Protein AF-A0A3N4IB45-F1 (afdb_monomer)

Nearest PDB structures (foldseek):
  6xr1-assembly1_A  TM=3.704E-01  e=9.528E-02  synthetic construct
  6e9t-assembly1_B  TM=4.178E-01  e=1.273E+00  synthetic construct
  6xns-assembly2_E  TM=3.361E-01  e=1.161E+00  synthetic construct
  6xns-assembly1_B  TM=3.058E-01  e=1.273E+00  synthetic construct
  6xns-assembly2_F  TM=1.686E-01  e=6.071E-01  synthetic construct

Structure (mmCIF, N/CA/C/O backbone):
data_AF-A0A3N4IB45-F1
#
_entry.id   AF-A0A3N4IB45-F1
#
loop_
_atom_site.group_PDB
_atom_site.id
_atom_site.type_symbol
_atom_site.label_atom_id
_atom_site.label_alt_id
_atom_site.label_comp_id
_atom_site.label_asym_id
_atom_site.label_entity_id
_atom_site.label_seq_id
_atom_site.pdbx_PDB_ins_code
_atom_site.Cartn_x
_atom_site.Cartn_y
_atom_site.Cartn_z
_atom_site.occupancy
_atom_site.B_iso_or_equiv
_atom_site.auth_seq_id
_atom_site.auth_comp_id
_atom_site.auth_asym_id
_atom_site.auth_atom_id
_atom_site.pdbx_PDB_model_num
ATOM 1 N N . MET A 1 1 ? -9.502 11.422 -76.805 1.00 59.28 1 MET A N 1
ATOM 2 C CA . MET A 1 1 ? -8.493 12.188 -76.042 1.00 59.28 1 MET A CA 1
ATOM 3 C C . MET A 1 1 ? -7.132 11.557 -76.279 1.00 59.28 1 MET A C 1
ATOM 5 O O . MET A 1 1 ? -6.890 10.458 -75.803 1.00 59.28 1 MET A O 1
ATOM 9 N N . THR A 1 2 ? -6.278 12.192 -77.077 1.00 71.69 2 THR A N 1
ATOM 10 C CA . THR A 1 2 ? -4.895 11.753 -77.304 1.00 71.69 2 THR A CA 1
ATOM 11 C C . THR A 1 2 ? -3.999 12.410 -76.262 1.00 71.69 2 THR A C 1
ATOM 13 O O . THR A 1 2 ? -3.847 13.627 -76.271 1.00 71.69 2 THR A O 1
ATOM 16 N N . ILE A 1 3 ? -3.450 11.609 -75.349 1.00 65.88 3 ILE A N 1
ATOM 17 C CA . ILE A 1 3 ? -2.508 12.061 -74.317 1.00 65.88 3 ILE A CA 1
ATOM 18 C C . ILE A 1 3 ? -1.253 12.604 -75.014 1.00 65.88 3 ILE A C 1
ATOM 20 O O . ILE A 1 3 ? -0.651 11.892 -75.828 1.00 65.88 3 ILE A O 1
ATOM 24 N N . SER A 1 4 ? -0.888 13.856 -74.720 1.00 77.81 4 SER A N 1
ATOM 25 C CA . SER A 1 4 ? 0.258 14.530 -75.333 1.00 77.81 4 SER A CA 1
ATOM 26 C C . SER A 1 4 ? 1.559 13.826 -74.939 1.00 77.81 4 SER A C 1
ATOM 28 O O . SER A 1 4 ? 1.670 13.250 -73.856 1.00 77.81 4 SER A O 1
ATOM 30 N N . ASN A 1 5 ? 2.577 13.862 -75.801 1.00 80.06 5 ASN A N 1
ATOM 31 C CA . ASN A 1 5 ? 3.875 13.247 -75.495 1.00 80.06 5 ASN A CA 1
ATOM 32 C C . ASN A 1 5 ? 4.517 13.836 -74.222 1.00 80.06 5 ASN A C 1
ATOM 34 O O . ASN A 1 5 ? 5.222 13.117 -73.514 1.00 80.06 5 ASN A O 1
ATOM 38 N N . ASN A 1 6 ? 4.205 15.090 -73.880 1.00 78.56 6 ASN A N 1
ATOM 39 C CA . ASN A 1 6 ? 4.652 15.720 -72.635 1.00 78.56 6 ASN A CA 1
ATOM 40 C C . ASN A 1 6 ? 3.985 15.104 -71.393 1.00 78.56 6 ASN A C 1
ATOM 42 O O . ASN A 1 6 ? 4.637 14.922 -70.365 1.00 78.56 6 ASN A O 1
ATOM 46 N N . ASP A 1 7 ? 2.720 14.697 -71.493 1.00 76.25 7 ASP A N 1
ATOM 47 C CA . ASP A 1 7 ? 1.999 14.065 -70.384 1.00 76.25 7 ASP A CA 1
ATOM 48 C C . ASP A 1 7 ? 2.557 12.663 -70.112 1.00 76.25 7 ASP A C 1
ATOM 50 O O . ASP A 1 7 ? 2.761 12.277 -68.962 1.00 76.25 7 ASP A O 1
ATOM 54 N N . LYS A 1 8 ? 2.907 11.919 -71.173 1.00 78.38 8 LYS A N 1
ATOM 55 C CA . LYS A 1 8 ? 3.560 10.604 -71.052 1.00 78.38 8 LYS A CA 1
ATOM 56 C C . LYS A 1 8 ? 4.921 10.702 -70.363 1.00 78.38 8 LYS A C 1
ATOM 58 O O . LYS A 1 8 ? 5.240 9.855 -69.532 1.00 78.38 8 LYS A O 1
ATOM 63 N N . LEU A 1 9 ? 5.701 11.737 -70.681 1.00 82.81 9 LEU A N 1
ATOM 64 C CA . LEU A 1 9 ? 7.005 11.976 -70.060 1.00 82.81 9 LEU A CA 1
ATOM 65 C C . LEU A 1 9 ? 6.867 12.327 -68.572 1.00 82.81 9 LEU A C 1
ATOM 67 O O . LEU A 1 9 ? 7.620 11.819 -67.744 1.00 82.81 9 LEU A O 1
ATOM 71 N N . THR A 1 10 ? 5.868 13.139 -68.226 1.00 81.69 10 THR A N 1
ATOM 72 C CA . THR A 1 10 ? 5.604 13.550 -66.839 1.00 81.69 10 THR A CA 1
ATOM 73 C C . THR A 1 10 ? 5.141 12.368 -65.985 1.00 81.69 10 THR A C 1
ATOM 75 O O . THR A 1 10 ? 5.625 12.173 -64.871 1.00 81.69 10 THR A O 1
ATOM 78 N N . ILE A 1 11 ? 4.268 11.517 -66.533 1.00 81.94 11 ILE A N 1
ATOM 79 C CA . ILE A 1 11 ? 3.813 10.288 -65.872 1.00 81.94 11 ILE A CA 1
ATOM 80 C C . ILE A 1 11 ? 4.988 9.320 -65.667 1.00 81.94 11 ILE A C 1
ATOM 82 O O . ILE A 1 11 ? 5.167 8.795 -64.568 1.00 81.94 11 ILE A O 1
ATOM 86 N N . ALA A 1 12 ? 5.830 9.122 -66.687 1.00 85.19 12 ALA A N 1
ATOM 87 C CA . ALA A 1 12 ? 7.005 8.258 -66.582 1.00 85.19 12 ALA A CA 1
ATOM 88 C C . ALA A 1 12 ? 8.008 8.758 -65.525 1.00 85.19 12 ALA A C 1
ATOM 90 O O . ALA A 1 12 ? 8.516 7.963 -64.732 1.00 85.19 12 ALA A O 1
ATOM 91 N N . ALA A 1 13 ? 8.247 10.072 -65.459 1.00 84.81 13 ALA A N 1
ATOM 92 C CA . ALA A 1 13 ? 9.094 10.679 -64.434 1.00 84.81 13 ALA A CA 1
ATOM 93 C C . ALA A 1 13 ? 8.515 10.496 -63.018 1.00 84.81 13 ALA A C 1
ATOM 95 O O . ALA A 1 13 ? 9.258 10.191 -62.084 1.00 84.81 13 ALA A O 1
ATOM 96 N N . GLY A 1 14 ? 7.191 10.606 -62.861 1.00 84.25 14 GLY A N 1
ATOM 97 C CA . GLY A 1 14 ? 6.504 10.354 -61.592 1.00 84.25 14 GLY A CA 1
ATOM 98 C C . GLY A 1 14 ? 6.693 8.921 -61.085 1.00 84.25 14 GLY A C 1
ATOM 99 O O . GLY A 1 14 ? 7.051 8.718 -59.924 1.00 84.25 14 GLY A O 1
ATOM 100 N N . PHE A 1 15 ? 6.541 7.921 -61.961 1.00 87.56 15 PHE A N 1
ATOM 101 C CA . PHE A 1 15 ? 6.787 6.519 -61.601 1.00 87.56 15 PHE A CA 1
ATOM 102 C C . PHE A 1 15 ? 8.254 6.243 -61.260 1.00 87.56 15 PHE A C 1
ATOM 104 O O . PHE A 1 15 ? 8.528 5.499 -60.318 1.00 87.56 15 PHE A O 1
ATOM 111 N N . ALA A 1 16 ? 9.196 6.864 -61.974 1.00 84.69 16 ALA A N 1
ATOM 112 C CA . ALA A 1 16 ? 10.619 6.724 -61.677 1.00 84.69 16 ALA A CA 1
ATOM 113 C C . ALA A 1 16 ? 10.966 7.272 -60.281 1.00 84.69 16 ALA A C 1
ATOM 115 O O . ALA A 1 16 ? 11.666 6.610 -59.517 1.00 84.69 16 ALA A O 1
ATOM 116 N N . LEU A 1 17 ? 10.428 8.438 -59.909 1.00 83.62 17 LEU A N 1
ATOM 117 C CA . LEU A 1 17 ? 10.630 9.016 -58.577 1.00 83.62 17 LEU A CA 1
ATOM 118 C C . LEU A 1 17 ? 9.997 8.165 -57.471 1.00 83.62 17 LEU A C 1
ATOM 120 O O . LEU A 1 17 ? 10.629 7.946 -56.437 1.00 83.62 17 LEU A O 1
ATOM 124 N N . LEU A 1 18 ? 8.791 7.636 -57.701 1.00 83.56 18 LEU A N 1
ATOM 125 C CA . LEU A 1 18 ? 8.123 6.738 -56.757 1.00 83.56 18 LEU A CA 1
ATOM 126 C C . LEU A 1 18 ? 8.943 5.459 -56.526 1.00 83.56 18 LEU A C 1
ATOM 128 O O . LEU A 1 18 ? 9.135 5.045 -55.385 1.00 83.56 18 LEU A O 1
ATOM 132 N N . ALA A 1 19 ? 9.473 4.861 -57.597 1.00 83.69 19 ALA A N 1
ATOM 133 C CA . ALA A 1 19 ? 10.310 3.668 -57.511 1.00 83.69 19 ALA A CA 1
ATOM 134 C C . ALA A 1 19 ? 11.618 3.937 -56.749 1.00 83.69 19 ALA A C 1
ATOM 136 O O . ALA A 1 19 ? 12.028 3.120 -55.924 1.00 83.69 19 ALA A O 1
ATOM 137 N N . VAL A 1 20 ? 12.249 5.098 -56.966 1.00 88.19 20 VAL A N 1
ATOM 138 C CA . VAL A 1 20 ? 13.448 5.507 -56.218 1.00 88.19 20 VAL A CA 1
ATOM 139 C C . VAL A 1 20 ? 13.129 5.707 -54.737 1.00 88.19 20 VAL A C 1
ATOM 141 O O . VAL A 1 20 ? 13.873 5.211 -53.895 1.00 88.19 20 VAL A O 1
ATOM 144 N N . ALA A 1 21 ? 12.018 6.368 -54.403 1.00 84.50 21 ALA A N 1
ATOM 145 C CA . ALA A 1 21 ? 11.598 6.574 -53.016 1.00 84.50 21 ALA A CA 1
ATOM 146 C C . ALA A 1 21 ? 11.263 5.253 -52.298 1.00 84.50 21 ALA A C 1
ATOM 148 O O . ALA A 1 21 ? 11.661 5.050 -51.150 1.00 84.50 21 ALA A O 1
ATOM 149 N N . ALA A 1 22 ? 10.582 4.326 -52.978 1.00 84.06 22 ALA A N 1
ATOM 150 C CA . ALA A 1 22 ? 10.297 2.989 -52.457 1.00 84.06 22 ALA A CA 1
ATOM 151 C C . ALA A 1 22 ? 11.586 2.171 -52.252 1.00 84.06 22 ALA A C 1
ATOM 153 O O . ALA A 1 22 ? 11.752 1.481 -51.247 1.00 84.06 22 ALA A O 1
ATOM 154 N N . TYR A 1 23 ? 12.540 2.284 -53.177 1.00 89.88 23 TYR A N 1
ATOM 155 C CA . TYR A 1 23 ? 13.825 1.604 -53.064 1.00 89.88 23 TYR A CA 1
ATOM 156 C C . TYR A 1 23 ? 14.672 2.150 -51.908 1.00 89.88 23 TYR A C 1
ATOM 158 O O . TYR A 1 23 ? 15.245 1.371 -51.146 1.00 89.88 23 TYR A O 1
ATOM 166 N N . THR A 1 24 ? 14.749 3.473 -51.733 1.00 84.94 24 THR A N 1
ATOM 167 C CA . THR A 1 24 ? 15.530 4.079 -50.643 1.00 84.94 24 THR A CA 1
ATOM 168 C C . THR A 1 24 ? 14.927 3.780 -49.276 1.00 84.94 24 THR A C 1
ATOM 170 O O . THR A 1 24 ? 15.676 3.431 -48.363 1.00 84.94 24 THR A O 1
ATOM 173 N N . THR A 1 25 ? 13.598 3.824 -49.143 1.00 81.31 25 THR A N 1
ATOM 174 C CA . THR A 1 25 ? 12.903 3.425 -47.907 1.00 81.31 25 THR A CA 1
ATOM 175 C C . THR A 1 25 ? 13.120 1.949 -47.591 1.00 81.31 25 THR A C 1
ATOM 177 O O . THR A 1 25 ? 13.486 1.628 -46.463 1.00 81.31 25 THR A O 1
ATOM 180 N N . HIS A 1 26 ? 13.027 1.051 -48.578 1.00 89.00 26 HIS A N 1
ATOM 181 C CA . HIS A 1 26 ? 13.345 -0.365 -48.374 1.00 89.00 26 HIS A CA 1
ATOM 182 C C . HIS A 1 26 ? 14.803 -0.571 -47.929 1.00 89.00 26 HIS A C 1
ATOM 184 O O . HIS A 1 26 ? 15.078 -1.360 -47.026 1.00 89.00 26 HIS A O 1
ATOM 190 N N . LYS A 1 27 ? 15.757 0.162 -48.519 1.00 86.06 27 LYS A N 1
ATOM 191 C CA . LYS A 1 27 ? 17.181 0.075 -48.152 1.00 86.06 27 LYS A CA 1
ATOM 192 C C . LYS A 1 27 ? 17.451 0.591 -46.735 1.00 86.06 27 LYS A C 1
ATOM 194 O O . LYS A 1 27 ? 18.252 0.000 -46.017 1.00 86.06 27 LYS A O 1
ATOM 199 N N . GLN A 1 28 ? 16.776 1.666 -46.328 1.00 81.25 28 GLN A N 1
ATOM 200 C CA . GLN A 1 28 ? 16.845 2.191 -44.962 1.00 81.25 28 GLN A CA 1
ATOM 201 C C . GLN A 1 28 ? 16.228 1.215 -43.957 1.00 81.25 28 GLN A C 1
ATOM 203 O O . GLN A 1 28 ? 16.810 0.998 -42.897 1.00 81.25 28 GLN A O 1
ATOM 208 N N . LEU A 1 29 ? 15.108 0.576 -44.308 1.00 77.56 29 LEU A N 1
ATOM 209 C CA . LEU A 1 29 ? 14.448 -0.417 -43.462 1.00 77.56 29 LEU A CA 1
ATOM 210 C C . LEU A 1 29 ? 15.294 -1.689 -43.307 1.00 77.56 29 LEU A C 1
ATOM 212 O O . LEU A 1 29 ? 15.402 -2.219 -42.207 1.00 77.56 29 LEU A O 1
ATOM 216 N N . ALA A 1 30 ? 15.944 -2.146 -44.382 1.00 79.44 30 ALA A N 1
ATOM 217 C CA . ALA A 1 30 ? 16.880 -3.269 -44.338 1.00 79.44 30 ALA A CA 1
ATOM 218 C C . ALA A 1 30 ? 18.108 -2.946 -43.471 1.00 79.44 30 ALA A C 1
ATOM 220 O O . ALA A 1 30 ? 18.438 -3.707 -42.569 1.00 79.44 30 ALA A O 1
ATOM 221 N N . ALA A 1 31 ? 18.718 -1.770 -43.657 1.00 77.00 31 ALA A N 1
ATOM 222 C CA . ALA A 1 31 ? 19.841 -1.333 -42.828 1.00 77.00 31 ALA A CA 1
ATOM 223 C C . ALA A 1 31 ? 19.450 -1.136 -41.351 1.00 77.00 31 ALA A C 1
ATOM 225 O O . ALA A 1 31 ? 20.279 -1.327 -40.466 1.00 77.00 31 ALA A O 1
ATOM 226 N N . PHE A 1 32 ? 18.205 -0.743 -41.072 1.00 71.25 32 PHE A N 1
ATOM 227 C CA . PHE A 1 32 ? 17.674 -0.660 -39.713 1.00 71.25 32 PHE A CA 1
ATOM 228 C C . PHE A 1 32 ? 17.449 -2.053 -39.113 1.00 71.25 32 PHE A C 1
ATOM 230 O O . PHE A 1 32 ? 17.891 -2.306 -37.997 1.00 71.25 32 PHE A O 1
ATOM 237 N N . ARG A 1 33 ? 16.853 -2.980 -39.874 1.00 76.19 33 ARG A N 1
ATOM 238 C CA . ARG A 1 33 ? 16.696 -4.387 -39.481 1.00 76.19 33 ARG A CA 1
ATOM 239 C C . ARG A 1 33 ? 18.040 -5.012 -39.114 1.00 76.19 33 ARG A C 1
ATOM 241 O O . ARG A 1 33 ? 18.133 -5.617 -38.054 1.00 76.19 33 ARG A O 1
ATOM 248 N N . ASP A 1 34 ? 19.071 -4.809 -39.929 1.00 71.31 34 ASP A N 1
ATOM 249 C CA . ASP A 1 34 ? 20.410 -5.358 -39.680 1.00 71.31 34 ASP A CA 1
ATOM 250 C C . ASP A 1 34 ? 21.068 -4.762 -38.423 1.00 71.31 34 ASP A C 1
ATOM 252 O O . ASP A 1 34 ? 21.812 -5.454 -37.737 1.00 71.31 34 ASP A O 1
ATOM 256 N N . ARG A 1 35 ? 20.757 -3.508 -38.061 1.00 68.88 35 ARG A N 1
ATOM 257 C CA . ARG A 1 35 ? 21.191 -2.907 -36.781 1.00 68.88 35 ARG A CA 1
ATOM 258 C C . ARG A 1 35 ? 20.399 -3.418 -35.578 1.00 68.88 35 ARG A C 1
ATOM 260 O O . ARG A 1 35 ? 20.906 -3.369 -34.463 1.00 68.88 35 ARG A O 1
ATOM 267 N N . CYS A 1 36 ? 19.159 -3.856 -35.786 1.00 52.72 36 CYS A N 1
ATOM 268 C CA . CYS A 1 36 ? 18.292 -4.386 -34.734 1.00 52.72 36 CYS A CA 1
ATOM 269 C C . CYS A 1 36 ? 18.483 -5.888 -34.491 1.00 52.72 36 CYS A C 1
ATOM 271 O O . CYS A 1 36 ? 18.067 -6.382 -33.445 1.00 52.72 36 CYS A O 1
ATOM 273 N N . ILE A 1 37 ? 19.120 -6.615 -35.413 1.00 56.44 37 ILE A N 1
ATOM 274 C CA . ILE A 1 37 ? 19.580 -7.983 -35.165 1.00 56.44 37 ILE A CA 1
ATOM 275 C C . ILE A 1 37 ? 20.849 -7.883 -34.310 1.00 56.44 37 ILE A C 1
ATOM 277 O O . ILE A 1 37 ? 21.972 -7.877 -34.806 1.00 56.44 37 ILE A O 1
ATOM 281 N N . VAL A 1 38 ? 20.652 -7.757 -32.998 1.00 47.84 38 VAL A N 1
ATOM 282 C CA . VAL A 1 38 ? 21.699 -7.986 -31.998 1.00 47.84 38 VAL A CA 1
ATOM 283 C C . VAL A 1 38 ? 22.197 -9.417 -32.200 1.00 47.84 38 VAL A C 1
ATOM 285 O O . VAL A 1 38 ? 21.399 -10.355 -32.230 1.00 47.84 38 VAL A O 1
ATOM 288 N N . GLY A 1 39 ? 23.501 -9.567 -32.437 1.00 43.97 39 GLY A N 1
ATOM 289 C CA . GLY A 1 39 ? 24.119 -10.839 -32.789 1.00 43.97 39 GLY A CA 1
ATOM 290 C C . GLY A 1 39 ? 23.769 -11.936 -31.788 1.00 43.97 39 GLY A C 1
ATOM 291 O O . GLY A 1 39 ? 24.131 -11.864 -30.619 1.00 43.97 39 GLY A O 1
ATOM 292 N N . THR A 1 40 ? 23.101 -12.980 -32.268 1.00 45.47 40 THR A N 1
ATOM 293 C CA . THR A 1 40 ? 23.059 -14.282 -31.599 1.00 45.47 40 THR A CA 1
ATOM 294 C C . THR A 1 40 ? 24.381 -14.991 -31.884 1.00 45.47 40 THR A C 1
ATOM 296 O O . THR A 1 40 ? 24.443 -15.957 -32.640 1.00 45.47 40 THR A O 1
ATOM 299 N N . GLU A 1 41 ? 25.478 -14.478 -31.325 1.00 42.84 41 GLU A N 1
ATOM 300 C CA . GLU A 1 41 ? 26.737 -15.214 -31.332 1.00 42.84 41 GLU A CA 1
ATOM 301 C C . GLU A 1 41 ? 26.703 -16.263 -30.222 1.00 42.84 41 GLU A C 1
ATOM 303 O O . GLU A 1 41 ? 26.780 -15.986 -29.027 1.00 42.84 41 GLU A O 1
ATOM 308 N N . THR A 1 42 ? 26.561 -17.510 -30.655 1.00 46.31 42 THR A N 1
ATOM 309 C CA . THR A 1 42 ? 26.760 -18.717 -29.863 1.00 46.31 42 THR A CA 1
ATOM 310 C C . THR A 1 42 ? 28.173 -18.747 -29.272 1.00 46.31 42 THR A C 1
ATOM 312 O O . THR A 1 42 ? 29.117 -19.191 -29.925 1.00 46.31 42 THR A O 1
ATOM 315 N N . GLY A 1 43 ? 28.303 -18.320 -28.016 1.00 38.19 43 GLY A N 1
ATOM 316 C CA . GLY A 1 43 ? 29.486 -18.480 -27.173 1.00 38.19 43 GLY A CA 1
ATOM 317 C C . GLY A 1 43 ? 29.087 -19.041 -25.806 1.00 38.19 43 GLY A C 1
ATOM 318 O O . GLY A 1 43 ? 28.266 -18.471 -25.099 1.00 38.19 43 GLY A O 1
ATOM 319 N N . LYS A 1 44 ? 29.634 -20.206 -25.452 1.00 41.31 44 LYS A N 1
ATOM 320 C CA . LYS A 1 44 ? 29.414 -20.915 -24.180 1.00 41.31 44 LYS A CA 1
ATOM 321 C C . LYS A 1 44 ? 29.768 -20.059 -22.948 1.00 41.31 44 LYS A C 1
ATOM 323 O O . LYS A 1 44 ? 30.907 -19.621 -22.837 1.00 41.31 44 LYS A O 1
ATOM 328 N N . GLY A 1 45 ? 28.842 -20.020 -21.980 1.00 35.88 45 GLY A N 1
ATOM 329 C CA . GLY A 1 45 ? 29.013 -19.549 -20.591 1.00 35.88 45 GLY A CA 1
ATOM 330 C C . GLY A 1 45 ? 28.755 -18.046 -20.461 1.00 35.88 45 GLY A C 1
ATOM 331 O O . GLY A 1 45 ? 29.522 -17.252 -20.972 1.00 35.88 45 GLY A O 1
ATOM 332 N N . THR A 1 46 ? 27.707 -17.537 -19.818 1.00 35.50 46 THR A N 1
ATOM 333 C CA . THR A 1 46 ? 27.034 -17.941 -18.575 1.00 35.50 46 THR A CA 1
ATOM 334 C C . THR A 1 46 ? 25.631 -17.320 -18.617 1.00 35.50 46 THR A C 1
ATOM 336 O O . THR A 1 46 ? 25.468 -16.228 -19.159 1.00 35.50 46 THR A O 1
ATOM 339 N N . GLU A 1 47 ? 24.619 -17.995 -18.082 1.00 44.66 47 GLU A N 1
ATOM 340 C CA . GLU A 1 47 ? 23.247 -17.480 -17.960 1.00 44.66 47 GLU A CA 1
ATOM 341 C C . GLU A 1 47 ? 23.248 -16.081 -17.304 1.00 44.66 47 GLU A C 1
ATOM 343 O O . GLU A 1 47 ? 23.631 -15.945 -16.144 1.00 44.66 47 GLU A O 1
ATOM 348 N N . GLY A 1 48 ? 22.871 -15.026 -18.043 1.00 43.25 48 GLY A N 1
ATOM 349 C CA . GLY A 1 48 ? 22.759 -13.675 -17.466 1.00 43.25 48 GLY A CA 1
ATOM 350 C C . GLY A 1 48 ? 22.800 -12.460 -18.408 1.00 43.25 48 GLY A C 1
ATOM 351 O O . GLY A 1 48 ? 22.512 -11.359 -17.947 1.00 43.25 48 GLY A O 1
ATOM 352 N N . SER A 1 49 ? 23.117 -12.604 -19.701 1.00 41.75 49 SER A N 1
ATOM 353 C CA . SER A 1 49 ? 23.494 -11.457 -20.559 1.00 41.75 49 SER A CA 1
ATOM 354 C C . SER A 1 49 ? 22.447 -10.947 -21.572 1.00 41.75 49 SER A C 1
ATOM 356 O O . SER A 1 49 ? 22.747 -9.999 -22.289 1.00 41.75 49 SER A O 1
ATOM 358 N N . ASP A 1 50 ? 21.224 -11.483 -21.629 1.00 51.41 50 ASP A N 1
ATOM 359 C CA . ASP A 1 50 ? 20.163 -10.960 -22.530 1.00 51.41 50 ASP A CA 1
ATOM 360 C C . ASP A 1 50 ? 19.250 -9.927 -21.846 1.00 51.41 50 ASP A C 1
ATOM 362 O O . ASP A 1 50 ? 18.136 -9.618 -22.276 1.00 51.41 50 ASP A O 1
ATOM 366 N N . THR A 1 51 ? 19.713 -9.376 -20.729 1.00 72.19 51 THR A N 1
ATOM 367 C CA . THR A 1 51 ? 18.914 -8.511 -19.871 1.00 72.19 51 THR A CA 1
ATOM 368 C C . THR A 1 51 ? 19.261 -7.058 -20.179 1.00 72.19 51 THR A C 1
ATOM 370 O O . THR A 1 51 ? 20.280 -6.566 -19.710 1.00 72.19 51 THR A O 1
ATOM 373 N N . ILE A 1 52 ? 18.413 -6.354 -20.947 1.00 82.94 52 ILE A N 1
ATOM 374 C CA . ILE A 1 52 ? 18.557 -4.901 -21.201 1.00 82.94 52 ILE A CA 1
ATOM 375 C C . ILE A 1 52 ? 18.847 -4.187 -19.875 1.00 82.94 52 ILE A C 1
ATOM 377 O O . ILE A 1 52 ? 18.105 -4.393 -18.911 1.00 82.94 52 ILE A O 1
ATOM 381 N N . GLU A 1 53 ? 19.897 -3.369 -19.809 1.00 90.31 53 GLU A N 1
ATOM 382 C CA . GLU A 1 53 ? 20.292 -2.672 -18.581 1.00 90.31 53 GLU A CA 1
ATOM 383 C C . GLU A 1 53 ? 19.154 -1.806 -18.018 1.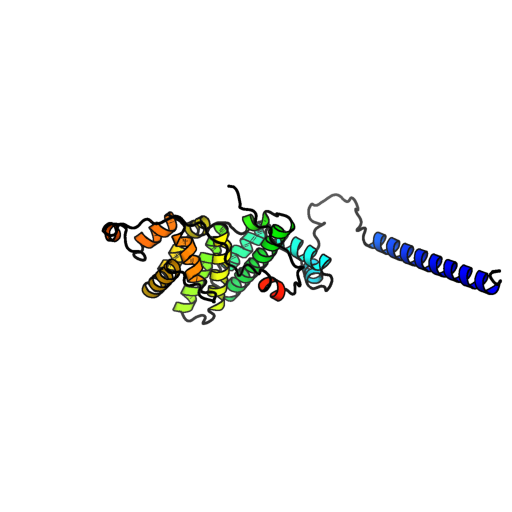00 90.31 53 GLU A C 1
ATOM 385 O O . GLU A 1 53 ? 18.371 -1.208 -18.765 1.00 90.31 53 GLU A O 1
ATOM 390 N N . LEU A 1 54 ? 19.056 -1.721 -16.686 1.00 87.06 54 LEU A N 1
ATOM 391 C CA . LEU A 1 54 ? 17.982 -0.972 -16.025 1.00 87.06 54 LEU A CA 1
ATOM 392 C C . LEU A 1 54 ? 18.020 0.523 -16.385 1.00 87.06 54 LEU A C 1
ATOM 394 O O . LEU A 1 54 ? 16.965 1.121 -16.579 1.00 87.06 54 LEU A O 1
ATOM 398 N N . ASP A 1 55 ? 19.211 1.101 -16.554 1.00 89.88 55 ASP A N 1
ATOM 399 C CA . ASP A 1 55 ? 19.387 2.507 -16.943 1.00 89.88 55 ASP A CA 1
ATOM 400 C C . ASP A 1 55 ? 18.912 2.776 -1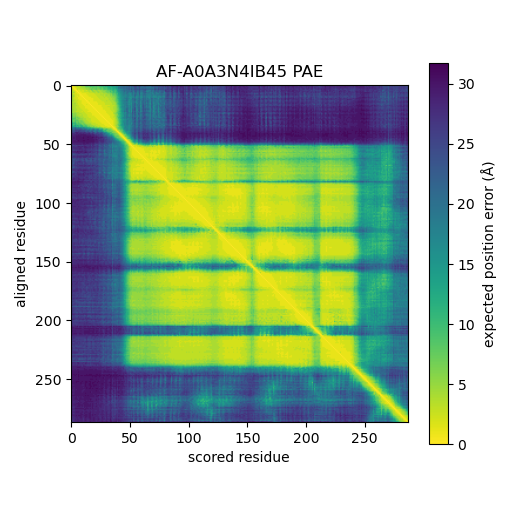8.379 1.00 89.88 55 ASP A C 1
ATOM 402 O O . ASP A 1 55 ? 18.280 3.802 -18.657 1.00 89.88 55 ASP A O 1
ATOM 406 N N . THR A 1 56 ? 19.128 1.815 -19.282 1.00 93.56 56 THR A N 1
ATOM 407 C CA . THR A 1 56 ? 18.585 1.857 -20.646 1.00 93.56 56 THR A CA 1
ATOM 408 C C . THR A 1 56 ? 17.058 1.814 -20.615 1.00 93.56 56 THR A C 1
ATOM 410 O O . THR A 1 56 ? 16.406 2.666 -21.219 1.00 93.56 56 THR A O 1
ATOM 413 N N . LEU A 1 57 ? 16.467 0.893 -19.845 1.00 90.88 57 LEU A N 1
ATOM 414 C CA . LEU A 1 57 ? 15.010 0.828 -19.681 1.00 90.88 57 LEU A CA 1
ATOM 415 C C . LEU A 1 57 ? 14.445 2.109 -19.059 1.00 90.88 57 LEU A C 1
ATOM 417 O O . LEU A 1 57 ? 13.423 2.608 -19.519 1.00 90.88 57 LEU A O 1
ATOM 421 N N . ALA A 1 58 ? 15.114 2.676 -18.054 1.00 88.75 58 ALA A N 1
ATOM 422 C CA . ALA A 1 58 ? 14.700 3.924 -17.421 1.00 88.75 58 ALA A CA 1
ATOM 423 C C . ALA A 1 58 ? 14.756 5.114 -18.392 1.00 88.75 58 ALA A C 1
ATOM 425 O O . ALA A 1 58 ? 13.927 6.021 -18.306 1.00 88.75 58 ALA A O 1
ATOM 426 N N . THR A 1 59 ? 15.712 5.111 -19.322 1.00 93.56 59 THR A N 1
ATOM 427 C CA . THR A 1 59 ? 15.809 6.117 -20.386 1.00 93.56 59 THR A CA 1
ATOM 428 C C . THR A 1 59 ? 14.674 5.955 -21.395 1.00 93.56 59 THR A C 1
ATOM 430 O O . THR A 1 59 ? 14.002 6.934 -21.717 1.00 93.56 59 THR A O 1
ATOM 433 N N . ILE A 1 60 ? 14.390 4.722 -21.828 1.00 92.81 60 ILE A N 1
ATOM 434 C CA . ILE A 1 60 ? 13.276 4.416 -22.740 1.00 92.81 60 ILE A CA 1
ATOM 435 C C . ILE A 1 60 ? 11.926 4.771 -22.096 1.00 92.81 60 ILE A C 1
ATOM 437 O O . ILE A 1 60 ? 11.083 5.389 -22.742 1.00 92.81 60 ILE A O 1
ATOM 441 N N . ALA A 1 61 ? 11.740 4.467 -20.808 1.00 90.75 61 ALA A N 1
ATOM 442 C CA . ALA A 1 61 ? 10.527 4.779 -20.050 1.00 90.75 61 ALA A CA 1
ATOM 443 C C . ALA A 1 61 ? 10.253 6.291 -19.906 1.00 90.75 61 ALA A C 1
ATOM 445 O O . ALA A 1 61 ? 9.132 6.693 -19.607 1.00 90.75 61 ALA A O 1
ATOM 446 N N . LYS A 1 62 ? 11.257 7.148 -20.122 1.00 91.06 62 LYS A N 1
ATOM 447 C CA . LYS A 1 62 ? 11.099 8.613 -20.156 1.00 91.06 62 LYS A CA 1
ATOM 448 C C . LYS A 1 62 ? 10.910 9.159 -21.574 1.00 91.06 62 LYS A C 1
ATOM 450 O O . LYS A 1 62 ? 10.710 10.360 -21.738 1.00 91.06 62 LYS A O 1
ATOM 455 N N . GLY A 1 63 ? 11.022 8.306 -22.590 1.00 91.56 63 GLY A N 1
ATOM 456 C CA . GLY A 1 63 ? 10.916 8.692 -23.989 1.00 91.56 63 GLY A CA 1
ATOM 457 C C . GLY A 1 63 ? 9.492 9.103 -24.394 1.00 91.56 63 GLY A C 1
ATOM 458 O O . GLY A 1 63 ? 8.521 8.730 -23.734 1.00 91.56 63 GLY A O 1
ATOM 459 N N . PRO A 1 64 ? 9.348 9.848 -25.505 1.00 93.31 64 PRO A N 1
ATOM 460 C CA . PRO A 1 64 ? 8.048 10.295 -26.010 1.00 93.31 64 PRO A CA 1
ATOM 461 C C . PRO A 1 64 ? 7.270 9.194 -26.751 1.00 93.31 64 PRO A C 1
ATOM 463 O O . PRO A 1 64 ? 6.082 9.355 -27.008 1.00 93.31 64 PRO A O 1
ATOM 466 N N . ASN A 1 65 ? 7.925 8.090 -27.131 1.00 93.62 65 ASN A N 1
ATOM 467 C CA . ASN A 1 65 ? 7.263 6.977 -27.805 1.00 93.62 65 ASN A CA 1
ATOM 468 C C . ASN A 1 65 ? 6.480 6.142 -26.781 1.00 93.62 65 ASN A C 1
ATOM 470 O O . ASN A 1 65 ? 7.077 5.487 -25.925 1.00 93.62 65 ASN A O 1
ATOM 474 N N . TYR A 1 66 ? 5.154 6.181 -26.895 1.00 89.06 66 TYR A N 1
ATOM 475 C CA . TYR A 1 66 ? 4.224 5.548 -25.964 1.00 89.06 66 TYR A CA 1
ATOM 476 C C . TYR A 1 66 ? 4.432 4.031 -25.840 1.00 89.06 66 TYR A C 1
ATOM 478 O O . TYR A 1 66 ? 4.567 3.522 -24.728 1.00 89.06 66 TYR A O 1
ATOM 486 N N . ASP A 1 67 ? 4.543 3.319 -26.963 1.00 89.44 67 ASP A N 1
ATOM 487 C CA . ASP A 1 67 ? 4.668 1.857 -26.975 1.00 89.44 67 ASP A CA 1
ATOM 488 C C . ASP A 1 67 ? 5.987 1.398 -26.348 1.00 89.44 67 ASP A C 1
ATOM 490 O O . ASP A 1 67 ? 6.012 0.495 -25.509 1.00 89.44 67 ASP A O 1
ATOM 494 N N . LEU A 1 68 ? 7.092 2.064 -26.702 1.00 90.62 68 LEU A N 1
ATOM 495 C CA . LEU A 1 68 ? 8.407 1.771 -26.133 1.00 90.62 68 LEU A CA 1
ATOM 496 C C . LEU A 1 68 ? 8.455 2.089 -24.638 1.00 90.62 68 LEU A C 1
ATOM 498 O O . LEU A 1 68 ? 9.008 1.310 -23.860 1.00 90.62 68 LEU A O 1
ATOM 502 N N . ARG A 1 69 ? 7.848 3.206 -24.225 1.00 90.62 69 ARG A N 1
ATOM 503 C CA . ARG A 1 69 ? 7.731 3.583 -22.816 1.00 90.62 69 ARG A CA 1
ATOM 504 C C . ARG A 1 69 ? 6.970 2.524 -22.022 1.00 90.62 69 ARG A C 1
ATOM 506 O O . ARG A 1 69 ? 7.454 2.092 -20.978 1.00 90.62 69 ARG A O 1
ATOM 513 N N . ASN A 1 70 ? 5.824 2.073 -22.525 1.00 85.62 70 ASN A N 1
ATOM 514 C CA . ASN A 1 70 ? 5.003 1.064 -21.859 1.00 85.62 70 ASN A CA 1
ATOM 515 C C . ASN A 1 70 ? 5.706 -0.291 -21.792 1.00 85.62 70 ASN A C 1
ATOM 517 O O . ASN A 1 70 ? 5.718 -0.922 -20.736 1.00 85.62 70 ASN A O 1
ATOM 521 N N . ALA A 1 71 ? 6.360 -0.709 -22.879 1.00 88.50 71 ALA A N 1
ATOM 522 C CA . ALA A 1 71 ? 7.170 -1.921 -22.893 1.00 88.50 71 ALA A CA 1
ATOM 523 C C . ALA A 1 71 ? 8.302 -1.854 -21.853 1.00 88.50 71 ALA A C 1
ATOM 525 O O . ALA A 1 71 ? 8.500 -2.800 -21.090 1.00 88.50 71 ALA A O 1
ATOM 526 N N . ALA A 1 72 ? 9.005 -0.719 -21.758 1.00 89.12 72 ALA A N 1
ATOM 527 C CA . ALA A 1 72 ? 10.053 -0.527 -20.762 1.00 89.12 72 ALA A CA 1
ATOM 528 C C . ALA A 1 72 ? 9.507 -0.556 -19.325 1.00 89.12 72 ALA A C 1
ATOM 530 O O . ALA A 1 72 ? 10.074 -1.243 -18.475 1.00 89.12 72 ALA A O 1
ATOM 531 N N . LEU A 1 73 ? 8.390 0.127 -19.053 1.00 86.75 73 LEU A N 1
ATOM 532 C CA . LEU A 1 73 ? 7.734 0.118 -17.741 1.00 86.75 73 LEU A CA 1
ATOM 533 C C . LEU A 1 73 ? 7.262 -1.282 -17.336 1.00 86.75 73 LEU A C 1
ATOM 535 O O . LEU A 1 73 ? 7.427 -1.657 -16.177 1.00 86.75 73 LEU A O 1
ATOM 539 N N . LYS A 1 74 ? 6.748 -2.071 -18.285 1.00 86.38 74 LYS A N 1
ATOM 540 C CA . LYS A 1 74 ? 6.344 -3.464 -18.062 1.00 86.38 74 LYS A CA 1
ATOM 541 C C . LYS A 1 74 ? 7.532 -4.357 -17.708 1.00 86.38 74 LYS A C 1
ATOM 543 O O . LYS A 1 74 ? 7.457 -5.145 -16.772 1.00 86.38 74 LYS A O 1
ATOM 548 N N . ILE A 1 75 ? 8.660 -4.210 -18.402 1.00 87.88 75 ILE A N 1
ATOM 549 C CA . ILE A 1 75 ? 9.879 -4.963 -18.067 1.00 87.88 75 ILE A CA 1
ATOM 550 C C . ILE A 1 75 ? 10.400 -4.544 -16.685 1.00 87.88 75 ILE A C 1
ATOM 552 O O . ILE A 1 75 ? 10.780 -5.396 -15.880 1.00 87.88 75 ILE A O 1
ATOM 556 N N . ILE A 1 76 ? 10.403 -3.242 -16.381 1.00 88.50 76 ILE A N 1
ATOM 557 C CA . ILE A 1 76 ? 10.811 -2.727 -15.067 1.00 88.50 76 ILE A CA 1
ATOM 558 C C . ILE A 1 76 ? 9.906 -3.285 -13.963 1.00 88.50 76 ILE A C 1
ATOM 560 O O . ILE A 1 76 ? 10.424 -3.748 -12.949 1.00 88.50 76 ILE A O 1
ATOM 564 N N . SER A 1 77 ? 8.582 -3.274 -14.144 1.00 87.56 77 SER A N 1
ATOM 565 C CA . SER A 1 77 ? 7.641 -3.782 -13.141 1.00 87.56 77 SER A CA 1
ATOM 566 C C . SER A 1 77 ? 7.809 -5.285 -12.927 1.00 87.56 77 SER A C 1
ATOM 568 O O . SER A 1 77 ? 7.939 -5.716 -11.785 1.00 87.56 77 SER A O 1
ATOM 570 N N . GLN A 1 78 ? 7.934 -6.074 -13.998 1.00 86.75 78 GLN A N 1
ATOM 571 C CA . GLN A 1 78 ? 8.216 -7.512 -13.920 1.00 86.75 78 GLN A CA 1
ATOM 572 C C . GLN A 1 78 ? 9.500 -7.802 -13.138 1.00 86.75 78 GLN A C 1
ATOM 574 O O . GLN A 1 78 ? 9.517 -8.668 -12.264 1.00 86.75 78 GLN A O 1
ATOM 579 N N . ARG A 1 79 ? 10.570 -7.040 -13.394 1.00 88.50 79 ARG A N 1
ATOM 580 C CA . ARG A 1 79 ? 11.817 -7.163 -12.626 1.00 88.50 79 ARG A CA 1
ATOM 581 C C . ARG A 1 79 ? 11.650 -6.714 -11.180 1.00 88.50 79 ARG A C 1
ATOM 583 O O . ARG A 1 79 ? 12.233 -7.329 -10.295 1.00 88.50 79 ARG A O 1
ATOM 590 N N . ALA A 1 80 ? 10.849 -5.689 -10.913 1.00 87.81 80 ALA A N 1
ATOM 591 C CA . ALA A 1 80 ? 10.571 -5.234 -9.556 1.00 87.81 80 ALA A CA 1
ATOM 592 C C . ALA A 1 80 ? 9.740 -6.245 -8.745 1.00 87.81 80 ALA A C 1
ATOM 594 O O . ALA A 1 80 ? 9.874 -6.288 -7.525 1.00 87.81 80 ALA A O 1
ATOM 595 N N . PHE A 1 81 ? 8.929 -7.077 -9.409 1.00 85.56 81 PHE A N 1
ATOM 596 C CA . PHE A 1 81 ? 8.243 -8.219 -8.792 1.00 85.56 81 PHE A CA 1
ATOM 597 C C . PHE A 1 81 ? 9.125 -9.465 -8.641 1.00 85.56 81 PHE A C 1
ATOM 599 O O . PHE A 1 81 ? 8.698 -10.435 -8.016 1.00 85.56 81 PHE A O 1
ATOM 606 N N . SER A 1 82 ? 10.354 -9.467 -9.169 1.00 83.69 82 SER A N 1
ATOM 607 C CA . SER A 1 82 ? 11.291 -10.568 -8.930 1.00 83.69 82 SER A CA 1
ATOM 608 C C . SER A 1 82 ? 11.735 -10.596 -7.459 1.00 83.69 82 SER A C 1
ATOM 610 O O . SER A 1 82 ? 11.969 -9.550 -6.848 1.00 83.69 82 SER A O 1
ATOM 612 N N . GLY A 1 83 ? 11.822 -11.804 -6.885 1.00 75.19 83 GLY A N 1
ATOM 613 C CA . GLY A 1 83 ? 11.802 -12.035 -5.432 1.00 75.19 83 GLY A CA 1
ATOM 614 C C . GLY A 1 83 ? 12.708 -11.117 -4.608 1.00 75.19 83 GLY A C 1
ATOM 615 O O . GLY A 1 83 ? 12.226 -10.407 -3.732 1.00 75.19 83 GLY A O 1
ATOM 616 N N . THR A 1 84 ? 14.002 -11.045 -4.925 1.00 88.50 84 THR A N 1
ATOM 617 C CA . THR A 1 84 ? 14.956 -10.260 -4.121 1.00 88.50 84 THR A CA 1
ATOM 618 C C . THR A 1 84 ? 14.720 -8.750 -4.199 1.00 88.50 84 THR A C 1
ATOM 620 O O . THR A 1 84 ? 14.910 -8.050 -3.203 1.00 88.50 84 THR A O 1
ATOM 623 N N . ALA A 1 85 ? 14.279 -8.233 -5.351 1.00 90.62 85 ALA A N 1
ATOM 624 C CA . ALA A 1 85 ? 13.963 -6.817 -5.525 1.00 90.62 85 ALA A CA 1
ATOM 625 C C . ALA A 1 85 ? 12.681 -6.438 -4.773 1.00 90.62 85 ALA A C 1
ATOM 627 O O . ALA A 1 85 ? 12.635 -5.402 -4.103 1.00 90.62 85 ALA A O 1
ATOM 628 N N . TYR A 1 86 ? 11.667 -7.303 -4.831 1.00 93.62 86 TYR A N 1
ATOM 629 C CA . TYR A 1 86 ? 10.422 -7.097 -4.104 1.00 93.62 86 TYR A CA 1
ATOM 630 C C . TYR A 1 86 ? 10.636 -7.175 -2.588 1.00 93.62 86 TYR A C 1
ATOM 632 O O . TYR A 1 86 ? 10.172 -6.307 -1.849 1.00 93.62 86 TYR A O 1
ATOM 640 N N . ASP A 1 87 ? 11.420 -8.144 -2.115 1.00 94.62 87 ASP A N 1
ATOM 641 C CA . ASP A 1 87 ? 11.770 -8.267 -0.699 1.00 94.62 87 ASP A CA 1
ATOM 642 C C . ASP A 1 87 ? 12.536 -7.037 -0.192 1.00 94.62 87 ASP A C 1
ATOM 644 O O . ASP A 1 87 ? 12.243 -6.524 0.895 1.00 94.62 87 ASP A O 1
ATOM 648 N N . ALA A 1 88 ? 13.469 -6.511 -0.995 1.00 95.00 88 ALA A N 1
ATOM 649 C CA . ALA A 1 88 ? 14.177 -5.269 -0.693 1.00 95.00 88 ALA A CA 1
ATOM 650 C C . ALA A 1 88 ? 13.223 -4.063 -0.627 1.00 95.00 88 ALA A C 1
ATOM 652 O O . ALA A 1 88 ? 13.330 -3.242 0.288 1.00 95.00 88 ALA A O 1
ATOM 653 N N . LEU A 1 89 ? 12.245 -3.982 -1.535 1.00 95.88 89 LEU A N 1
ATOM 654 C CA . LEU A 1 89 ? 11.197 -2.961 -1.504 1.00 95.88 89 LEU A CA 1
ATOM 655 C C . LEU A 1 89 ? 10.349 -3.061 -0.227 1.00 95.88 89 LEU A C 1
ATOM 657 O O . LEU A 1 89 ? 10.122 -2.053 0.447 1.00 95.88 89 LEU A O 1
ATOM 661 N N . LEU A 1 90 ? 9.917 -4.264 0.160 1.00 97.00 90 LEU A N 1
ATOM 662 C CA . LEU A 1 90 ? 9.160 -4.465 1.398 1.00 97.00 90 LEU A CA 1
ATOM 663 C C . LEU A 1 90 ? 9.995 -4.111 2.637 1.00 97.00 90 LEU A C 1
ATOM 665 O O . LEU A 1 90 ? 9.477 -3.509 3.580 1.00 97.00 90 LEU A O 1
ATOM 669 N N . ALA A 1 91 ? 11.290 -4.435 2.644 1.00 97.12 91 ALA A N 1
ATOM 670 C CA . ALA A 1 91 ? 12.208 -4.021 3.702 1.00 97.12 91 ALA A CA 1
ATOM 671 C C . ALA A 1 91 ? 12.346 -2.490 3.770 1.00 97.12 91 ALA A C 1
ATOM 673 O O . ALA A 1 91 ? 12.327 -1.914 4.861 1.00 97.12 91 ALA A O 1
ATOM 674 N N . GLN A 1 92 ? 12.406 -1.821 2.617 1.00 96.44 92 GLN A N 1
ATOM 675 C CA . GLN A 1 92 ? 12.438 -0.366 2.523 1.00 96.44 92 GLN A CA 1
ATOM 676 C C . GLN A 1 92 ? 11.152 0.276 3.072 1.00 96.44 92 GLN A C 1
ATOM 678 O O . GLN A 1 92 ? 11.234 1.248 3.824 1.00 96.44 92 GLN A O 1
ATOM 683 N N . ILE A 1 93 ? 9.977 -0.287 2.777 1.00 97.38 93 ILE A N 1
ATOM 684 C CA . ILE A 1 93 ? 8.684 0.162 3.328 1.00 97.38 93 ILE A CA 1
ATOM 685 C C . ILE A 1 93 ? 8.645 0.002 4.855 1.00 97.38 93 ILE A C 1
ATOM 687 O O . ILE A 1 93 ? 8.175 0.882 5.570 1.00 97.38 93 ILE A O 1
ATOM 691 N N . ARG A 1 94 ? 9.205 -1.084 5.396 1.00 97.31 94 ARG A N 1
ATOM 692 C CA . ARG A 1 94 ? 9.279 -1.316 6.852 1.00 97.31 94 ARG A CA 1
ATOM 693 C C . ARG A 1 94 ? 10.316 -0.439 7.563 1.00 97.31 94 ARG A C 1
ATOM 695 O O . ARG A 1 94 ? 10.430 -0.512 8.789 1.00 97.31 94 ARG A O 1
ATOM 702 N N . SER A 1 95 ? 11.091 0.363 6.829 1.00 95.81 95 SER A N 1
ATOM 703 C CA . SER A 1 95 ? 12.178 1.160 7.391 1.00 95.81 95 SER A CA 1
ATOM 704 C C . SER A 1 95 ? 11.680 2.173 8.428 1.00 95.81 95 SER A C 1
ATOM 706 O O . SER A 1 95 ? 10.629 2.804 8.277 1.00 95.81 95 SER A O 1
ATOM 708 N N . LYS A 1 96 ? 12.484 2.370 9.477 1.00 93.50 96 LYS A N 1
ATOM 709 C CA . LYS A 1 96 ? 12.305 3.466 10.442 1.00 93.50 96 LYS A CA 1
ATOM 710 C C . LYS A 1 96 ? 12.700 4.827 9.862 1.00 93.50 96 LYS A C 1
ATOM 712 O O . LYS A 1 96 ? 12.380 5.845 10.447 1.00 93.50 96 LYS A O 1
ATOM 717 N N . ASN A 1 97 ? 13.411 4.861 8.736 1.00 92.25 97 ASN A N 1
ATOM 718 C CA . ASN A 1 97 ? 13.745 6.111 8.064 1.00 92.25 97 ASN A CA 1
ATOM 719 C C . ASN A 1 97 ? 12.554 6.562 7.200 1.00 92.25 97 ASN A C 1
ATOM 721 O O . ASN A 1 97 ? 12.212 5.884 6.226 1.00 92.25 97 ASN A O 1
ATOM 725 N N . ALA A 1 98 ? 11.958 7.707 7.544 1.00 91.31 98 ALA A N 1
ATOM 726 C CA . ALA A 1 98 ? 10.790 8.268 6.863 1.00 91.31 98 ALA A CA 1
ATOM 727 C C . ALA A 1 98 ? 10.991 8.416 5.347 1.00 91.31 98 ALA A C 1
ATOM 729 O O . ALA A 1 98 ? 10.157 7.966 4.563 1.00 91.31 98 ALA A O 1
ATOM 730 N N . THR A 1 99 ? 12.131 8.961 4.918 1.00 90.69 99 THR A N 1
ATOM 731 C CA . THR A 1 99 ? 12.449 9.166 3.498 1.00 90.69 99 THR A CA 1
ATOM 732 C C . THR A 1 99 ? 12.485 7.851 2.727 1.00 90.69 99 THR A C 1
ATOM 734 O O . THR A 1 99 ? 11.899 7.745 1.648 1.00 90.69 99 THR A O 1
ATOM 737 N N . ASN A 1 100 ? 13.152 6.831 3.272 1.00 92.62 100 ASN A N 1
ATOM 738 C CA . ASN A 1 100 ? 13.228 5.519 2.630 1.00 92.62 100 ASN A CA 1
ATOM 739 C C . ASN A 1 100 ? 11.851 4.868 2.548 1.00 92.62 100 ASN A C 1
ATOM 741 O O . ASN A 1 100 ? 11.478 4.372 1.484 1.00 92.62 100 ASN A O 1
ATOM 745 N N . ARG A 1 101 ? 11.080 4.939 3.633 1.00 94.62 101 ARG A N 1
ATOM 746 C CA . ARG A 1 101 ? 9.727 4.396 3.709 1.00 94.62 101 ARG A CA 1
ATOM 747 C C . ARG A 1 101 ? 8.779 5.047 2.708 1.00 94.62 101 ARG A C 1
ATOM 749 O O . ARG A 1 101 ? 8.149 4.331 1.939 1.00 94.62 101 ARG A O 1
ATOM 756 N N . VAL A 1 102 ? 8.728 6.380 2.647 1.00 91.81 102 VAL A N 1
ATOM 757 C CA . VAL A 1 102 ? 7.891 7.118 1.682 1.00 91.81 102 VAL A CA 1
ATOM 758 C C . VAL A 1 102 ? 8.279 6.774 0.246 1.00 91.81 102 VAL A C 1
ATOM 760 O O . VAL A 1 102 ? 7.402 6.545 -0.585 1.00 91.81 102 VAL A O 1
ATOM 763 N N . LYS A 1 103 ? 9.583 6.685 -0.054 1.00 92.31 103 LYS A N 1
ATOM 764 C CA . LYS A 1 103 ? 10.054 6.221 -1.366 1.00 92.31 103 LYS A CA 1
ATOM 765 C C . LYS A 1 103 ? 9.546 4.810 -1.669 1.00 92.31 103 LYS A C 1
ATOM 767 O O . LYS A 1 103 ? 8.989 4.605 -2.737 1.00 92.31 103 LYS A O 1
ATOM 772 N N . GLY A 1 104 ? 9.668 3.880 -0.721 1.00 95.12 104 GLY A N 1
ATOM 773 C CA . GLY A 1 104 ? 9.189 2.507 -0.884 1.00 95.12 104 GLY A CA 1
ATOM 774 C C . GLY A 1 104 ? 7.678 2.433 -1.119 1.00 95.12 104 GLY A C 1
ATOM 775 O O . GLY A 1 104 ? 7.234 1.762 -2.044 1.00 95.12 104 GLY A O 1
ATOM 776 N N . VAL A 1 105 ? 6.883 3.175 -0.343 1.00 95.19 105 VAL A N 1
ATOM 777 C CA . VAL A 1 105 ? 5.419 3.225 -0.501 1.00 95.19 105 VAL A CA 1
ATOM 778 C C . VAL A 1 105 ? 5.038 3.781 -1.873 1.00 95.19 105 VAL A C 1
ATOM 780 O O . VAL A 1 105 ? 4.200 3.197 -2.554 1.00 95.19 105 VAL A O 1
ATOM 783 N N . ARG A 1 106 ? 5.691 4.856 -2.333 1.00 93.31 106 ARG A N 1
ATOM 784 C CA . ARG A 1 106 ? 5.453 5.413 -3.675 1.00 93.31 106 ARG A CA 1
ATOM 785 C C . ARG A 1 106 ? 5.848 4.447 -4.783 1.00 93.31 106 ARG A C 1
ATOM 787 O O . ARG A 1 106 ? 5.096 4.298 -5.739 1.00 93.31 106 ARG A O 1
ATOM 794 N N . THR A 1 107 ? 6.988 3.772 -4.650 1.00 93.19 107 THR A N 1
ATOM 795 C CA . THR A 1 107 ? 7.403 2.738 -5.602 1.00 93.19 107 THR A CA 1
ATOM 796 C C . THR A 1 107 ? 6.367 1.619 -5.666 1.00 93.19 107 THR A C 1
ATOM 798 O O . THR A 1 107 ? 5.947 1.254 -6.760 1.00 93.19 107 THR A O 1
ATOM 801 N N . LEU A 1 108 ? 5.884 1.127 -4.521 1.00 95.19 108 LEU A N 1
ATOM 802 C CA . LEU A 1 108 ? 4.841 0.102 -4.482 1.00 95.19 108 LEU A CA 1
ATOM 803 C C . LEU A 1 108 ? 3.516 0.597 -5.077 1.00 95.19 108 LEU A C 1
ATOM 805 O O . LEU A 1 108 ? 2.857 -0.160 -5.781 1.00 95.19 108 LEU A O 1
ATOM 809 N N . ARG A 1 109 ? 3.147 1.863 -4.855 1.00 92.56 109 ARG A N 1
ATOM 810 C CA . ARG A 1 109 ? 1.971 2.486 -5.478 1.00 92.56 109 ARG A CA 1
ATOM 811 C C . ARG A 1 109 ? 2.088 2.499 -7.002 1.00 92.56 109 ARG A C 1
ATOM 813 O O . ARG A 1 109 ? 1.151 2.093 -7.678 1.00 92.56 109 ARG A O 1
ATOM 820 N N . CYS A 1 110 ? 3.242 2.891 -7.544 1.00 90.25 110 CYS A N 1
ATOM 821 C CA . CYS A 1 110 ? 3.489 2.838 -8.986 1.00 90.25 110 CYS A CA 1
ATOM 822 C C . CYS A 1 110 ? 3.408 1.403 -9.524 1.00 90.25 110 CYS A C 1
ATOM 824 O O . CYS A 1 110 ? 2.774 1.170 -10.550 1.00 90.25 110 CYS A O 1
ATOM 826 N N . LEU A 1 111 ? 4.000 0.433 -8.817 1.00 91.69 111 LEU A N 1
ATOM 827 C CA . LEU A 1 111 ? 3.910 -0.983 -9.185 1.00 91.69 111 LEU A CA 1
ATOM 828 C C . LEU A 1 111 ? 2.467 -1.493 -9.164 1.00 91.69 111 LEU A C 1
ATOM 830 O O . LEU A 1 111 ? 2.073 -2.223 -10.067 1.00 91.69 111 LEU A O 1
ATOM 834 N N . HIS A 1 112 ? 1.672 -1.079 -8.176 1.00 91.94 112 HIS A N 1
ATOM 835 C CA . HIS A 1 112 ? 0.250 -1.393 -8.107 1.00 91.94 112 HIS A CA 1
ATOM 836 C C . HIS A 1 112 ? -0.518 -0.821 -9.301 1.00 91.94 112 HIS A C 1
ATOM 838 O O . HIS A 1 112 ? -1.287 -1.549 -9.922 1.00 91.94 112 HIS A O 1
ATOM 844 N N . SER A 1 113 ? -0.300 0.447 -9.664 1.00 89.44 113 SER A N 1
ATOM 845 C CA . SER A 1 113 ? -0.959 1.052 -10.830 1.00 89.44 113 SER A CA 1
ATOM 846 C C . SER A 1 113 ? -0.588 0.348 -12.138 1.00 89.44 113 SER A C 1
ATOM 848 O O . SER A 1 113 ? -1.470 0.083 -12.950 1.00 89.44 113 SER A O 1
ATOM 850 N N . LEU A 1 114 ? 0.685 -0.023 -12.319 1.00 87.81 114 LEU A N 1
ATOM 851 C CA . LEU A 1 114 ? 1.133 -0.786 -13.490 1.00 87.81 114 LEU A CA 1
ATOM 852 C C . LEU A 1 114 ? 0.533 -2.198 -13.522 1.00 87.81 114 LEU A C 1
ATOM 854 O O . LEU A 1 114 ? 0.061 -2.638 -14.564 1.00 87.81 114 LEU A O 1
ATOM 858 N N . ALA A 1 115 ? 0.503 -2.895 -12.384 1.00 88.50 115 ALA A N 1
ATOM 859 C CA . ALA A 1 115 ? -0.103 -4.221 -12.295 1.00 88.50 115 ALA A CA 1
ATOM 860 C C . ALA A 1 115 ? -1.616 -4.186 -12.546 1.00 88.50 115 ALA A C 1
ATOM 862 O O . ALA A 1 115 ? -2.150 -5.108 -13.155 1.00 88.50 115 ALA A O 1
ATOM 863 N N . LEU A 1 116 ? -2.299 -3.126 -12.105 1.00 87.25 116 LEU A N 1
ATOM 864 C CA . LEU A 1 116 ? -3.716 -2.923 -12.386 1.00 87.25 116 LEU A CA 1
ATOM 865 C C . LEU A 1 116 ? -3.960 -2.657 -13.875 1.00 87.25 116 LEU A C 1
ATOM 867 O O . LEU A 1 116 ? -4.887 -3.226 -14.440 1.00 87.25 116 LEU A O 1
ATOM 871 N N . TYR A 1 117 ? -3.127 -1.832 -14.511 1.00 84.81 117 TYR A N 1
ATOM 872 C CA . TYR A 1 117 ? -3.201 -1.593 -15.952 1.00 84.81 117 TYR A CA 1
ATOM 873 C C . TYR A 1 117 ? -3.011 -2.896 -16.744 1.00 84.81 117 TYR A C 1
ATOM 875 O O . TYR A 1 117 ? -3.853 -3.240 -17.568 1.00 84.81 117 TYR A O 1
ATOM 883 N N . ASP A 1 118 ? -1.970 -3.673 -16.426 1.00 83.25 118 ASP A N 1
ATOM 884 C CA . ASP A 1 118 ? -1.716 -4.977 -17.054 1.00 83.25 118 ASP A CA 1
ATOM 885 C C . ASP A 1 118 ? -2.865 -5.978 -16.821 1.00 83.25 118 ASP A C 1
ATOM 887 O O . ASP A 1 118 ? -3.160 -6.807 -17.687 1.00 83.25 118 ASP A O 1
ATOM 891 N N . PHE A 1 119 ? -3.505 -5.934 -15.648 1.00 85.38 119 PHE A N 1
ATOM 892 C CA . PHE A 1 119 ? -4.672 -6.762 -15.339 1.00 85.38 119 PHE A CA 1
ATOM 893 C C . PHE A 1 119 ? -5.877 -6.382 -16.208 1.00 85.38 119 PHE A C 1
ATOM 895 O O . PHE A 1 119 ? -6.532 -7.268 -16.748 1.00 85.38 119 PHE A O 1
ATOM 902 N N . LEU A 1 120 ? -6.148 -5.085 -16.377 1.00 83.25 120 LEU A N 1
ATOM 903 C CA . LEU A 1 120 ? -7.270 -4.599 -17.184 1.00 83.25 120 LEU A CA 1
ATOM 904 C C . LEU A 1 120 ? -7.060 -4.820 -18.690 1.00 83.25 120 LEU A C 1
ATOM 906 O O . LEU A 1 120 ? -8.024 -5.121 -19.386 1.00 83.25 120 LEU A O 1
ATOM 910 N N . ASP A 1 121 ? -5.826 -4.690 -19.183 1.00 80.75 121 ASP A N 1
ATOM 911 C CA . ASP A 1 121 ? -5.497 -4.858 -20.607 1.00 80.75 121 ASP A CA 1
ATOM 912 C C . ASP A 1 121 ? -5.412 -6.340 -21.017 1.00 80.75 121 ASP A C 1
ATOM 914 O O . ASP A 1 121 ? -5.932 -6.737 -22.057 1.00 80.75 121 ASP A O 1
ATOM 918 N N . GLN A 1 122 ? -4.761 -7.182 -20.202 1.00 79.25 122 GLN A N 1
ATOM 919 C CA . GLN A 1 122 ? -4.351 -8.538 -20.616 1.00 79.25 122 GLN A CA 1
ATOM 920 C C . GLN A 1 122 ? -4.796 -9.649 -19.659 1.00 79.25 122 GLN A C 1
ATOM 922 O O . GLN A 1 122 ? -4.457 -10.811 -19.881 1.00 79.25 122 GLN A O 1
ATOM 927 N N . GLY A 1 123 ? -5.500 -9.322 -18.570 1.00 76.75 123 GLY A N 1
ATOM 928 C CA . GLY A 1 123 ? -5.852 -10.296 -17.530 1.00 76.75 123 GLY A CA 1
ATOM 929 C C . GLY A 1 123 ? -4.643 -10.811 -16.737 1.00 76.75 123 GLY A C 1
ATOM 930 O O . GLY A 1 123 ? -4.678 -11.917 -16.202 1.00 76.75 123 GLY A O 1
ATOM 931 N N . SER A 1 124 ? -3.549 -10.044 -16.680 1.00 74.00 124 SER A N 1
ATOM 932 C CA . SER A 1 124 ? -2.309 -10.442 -16.000 1.00 74.00 124 SER A CA 1
ATOM 933 C C . SER A 1 124 ? -2.496 -10.672 -14.493 1.00 74.00 124 SER A C 1
ATOM 935 O O . SER A 1 124 ? -3.029 -9.824 -13.782 1.00 74.00 124 SER A O 1
ATOM 937 N N . GLY A 1 125 ? -1.950 -11.774 -13.966 1.00 75.88 125 GLY A N 1
ATOM 938 C CA . GLY A 1 125 ? -1.980 -12.121 -12.536 1.00 75.88 125 GLY A CA 1
ATOM 939 C C . GLY A 1 125 ? -1.085 -11.266 -11.624 1.00 75.88 125 GLY A C 1
ATOM 940 O O . GLY A 1 125 ? -1.038 -11.506 -10.418 1.00 75.88 125 GLY A O 1
ATOM 941 N N . ASN A 1 126 ? -0.386 -10.253 -12.152 1.00 78.62 126 ASN A N 1
ATOM 942 C CA . ASN A 1 126 ? 0.567 -9.431 -11.391 1.00 78.62 126 ASN A CA 1
ATOM 943 C C . ASN A 1 126 ? -0.050 -8.754 -10.157 1.00 78.62 126 ASN A C 1
ATOM 945 O O . ASN A 1 126 ? 0.629 -8.587 -9.146 1.00 78.62 126 ASN A O 1
ATOM 949 N N . ILE A 1 127 ? -1.340 -8.408 -10.192 1.00 84.19 127 ILE A N 1
ATOM 950 C CA . ILE A 1 127 ? -2.019 -7.801 -9.039 1.00 84.19 127 ILE A CA 1
ATOM 951 C C . ILE A 1 127 ? -2.042 -8.738 -7.819 1.00 84.19 127 ILE A C 1
ATOM 953 O O . ILE A 1 127 ? -1.869 -8.290 -6.684 1.00 84.19 127 ILE A O 1
ATOM 957 N N . GLN A 1 128 ? -2.148 -10.053 -8.038 1.00 85.44 128 GLN A N 1
ATOM 958 C CA . GLN A 1 128 ? -2.146 -11.051 -6.965 1.00 85.44 128 GLN A CA 1
ATOM 959 C C . GLN A 1 128 ? -0.782 -11.135 -6.265 1.00 85.44 128 GLN A C 1
ATOM 961 O O . GLN A 1 128 ? -0.729 -11.380 -5.062 1.00 85.44 128 GLN A O 1
ATOM 966 N N . HIS A 1 129 ? 0.312 -10.852 -6.983 1.00 85.12 129 HIS A N 1
ATOM 967 C CA . HIS A 1 129 ? 1.657 -10.783 -6.402 1.00 85.12 129 HIS A CA 1
ATOM 968 C C . HIS A 1 129 ? 1.840 -9.595 -5.449 1.00 85.12 129 HIS A C 1
ATOM 970 O O . HIS A 1 129 ? 2.703 -9.637 -4.573 1.00 85.12 129 HIS A O 1
ATOM 976 N N . ILE A 1 130 ? 1.032 -8.541 -5.592 1.00 91.25 130 ILE A N 1
ATOM 977 C CA . ILE A 1 130 ? 1.071 -7.367 -4.712 1.00 91.25 130 ILE A CA 1
ATOM 978 C C . ILE A 1 130 ? 0.127 -7.541 -3.529 1.00 91.25 130 ILE A C 1
ATOM 980 O O . ILE A 1 130 ? 0.472 -7.167 -2.409 1.00 91.25 130 ILE A O 1
A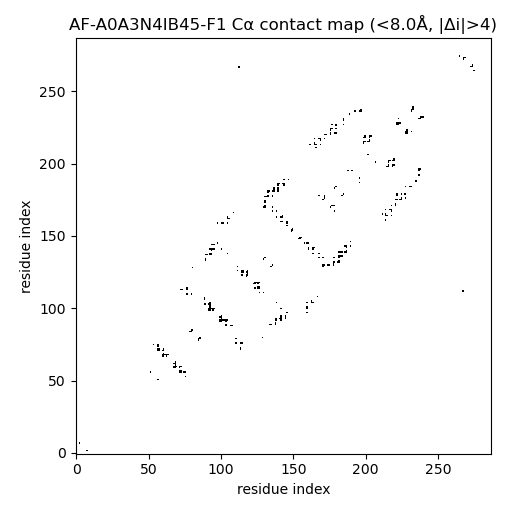TOM 984 N N . CYS A 1 131 ? -1.047 -8.127 -3.759 1.00 92.25 131 CYS A N 1
ATOM 985 C CA . CYS A 1 131 ? -2.081 -8.355 -2.751 1.00 92.25 131 CYS A CA 1
ATOM 986 C C . CYS A 1 131 ? -1.736 -9.525 -1.810 1.00 92.25 131 CYS A C 1
ATOM 988 O O . CYS A 1 131 ? -2.544 -10.424 -1.596 1.00 92.25 131 CYS A O 1
ATOM 990 N N . THR A 1 132 ? -0.528 -9.529 -1.241 1.00 94.94 132 THR A N 1
ATOM 991 C CA . THR A 1 132 ? -0.066 -10.571 -0.318 1.00 94.94 132 THR A CA 1
ATOM 992 C C . THR A 1 132 ? -0.078 -10.094 1.130 1.00 94.94 132 THR A C 1
ATOM 994 O O . THR A 1 132 ? 0.076 -8.907 1.435 1.00 94.94 132 THR A O 1
ATOM 997 N N . VAL A 1 133 ? -0.155 -11.053 2.057 1.00 96.69 133 VAL A N 1
ATOM 998 C CA . VAL A 1 133 ? -0.024 -10.794 3.500 1.00 96.69 133 VAL A CA 1
ATOM 999 C C . VAL A 1 133 ? 1.295 -10.093 3.825 1.00 96.69 133 VAL A C 1
ATOM 1001 O O . VAL A 1 133 ? 1.323 -9.230 4.696 1.00 96.69 133 VAL A O 1
ATOM 1004 N N . GLN A 1 134 ? 2.391 -10.409 3.129 1.00 96.88 134 GLN A N 1
ATOM 1005 C CA . GLN A 1 134 ? 3.698 -9.799 3.403 1.00 96.88 134 GLN A CA 1
ATOM 1006 C C . GLN A 1 134 ? 3.755 -8.322 3.015 1.00 96.88 134 GLN A C 1
ATOM 1008 O O . GLN A 1 134 ? 4.384 -7.523 3.723 1.00 96.88 134 GLN A O 1
ATOM 1013 N N . THR A 1 135 ? 3.071 -7.963 1.931 1.00 96.88 135 THR A N 1
ATOM 1014 C CA . THR A 1 135 ? 2.926 -6.587 1.457 1.00 96.88 135 THR A CA 1
ATOM 1015 C C . THR A 1 135 ? 2.077 -5.776 2.421 1.00 96.88 135 THR A C 1
ATOM 1017 O O . THR A 1 135 ? 2.527 -4.739 2.913 1.00 96.88 135 THR A O 1
ATOM 1020 N N . CYS A 1 136 ? 0.904 -6.291 2.799 1.00 97.25 136 CYS A N 1
ATOM 1021 C CA . CYS A 1 136 ? 0.056 -5.643 3.797 1.00 97.25 136 CYS A CA 1
ATOM 1022 C C . CYS A 1 136 ? 0.770 -5.524 5.153 1.00 97.25 136 CYS A C 1
ATOM 1024 O O . CYS A 1 136 ? 0.738 -4.456 5.757 1.00 97.25 136 CYS A O 1
ATOM 1026 N N . LYS A 1 137 ? 1.520 -6.545 5.600 1.00 98.19 137 LYS A N 1
ATOM 1027 C CA . LYS A 1 137 ? 2.347 -6.468 6.823 1.00 98.19 137 LYS A CA 1
ATOM 1028 C C . LYS A 1 137 ? 3.401 -5.370 6.740 1.00 98.19 137 LYS A C 1
ATOM 1030 O O . LYS A 1 137 ? 3.658 -4.685 7.729 1.00 98.19 137 LYS A O 1
ATOM 1035 N N . ALA A 1 138 ? 4.032 -5.194 5.577 1.00 98.19 138 ALA A N 1
ATOM 1036 C CA . ALA A 1 138 ? 4.993 -4.116 5.373 1.00 98.19 138 ALA A CA 1
ATOM 1037 C C . ALA A 1 138 ? 4.329 -2.739 5.514 1.00 98.19 138 ALA A C 1
ATOM 1039 O O . ALA A 1 138 ? 4.864 -1.882 6.215 1.00 98.19 138 ALA A O 1
ATOM 1040 N N . LEU A 1 139 ? 3.150 -2.557 4.916 1.00 97.94 139 LEU A N 1
ATOM 1041 C CA . LEU A 1 139 ? 2.380 -1.313 4.985 1.00 97.94 139 LEU A CA 1
ATOM 1042 C C . LEU A 1 139 ? 1.839 -1.030 6.394 1.00 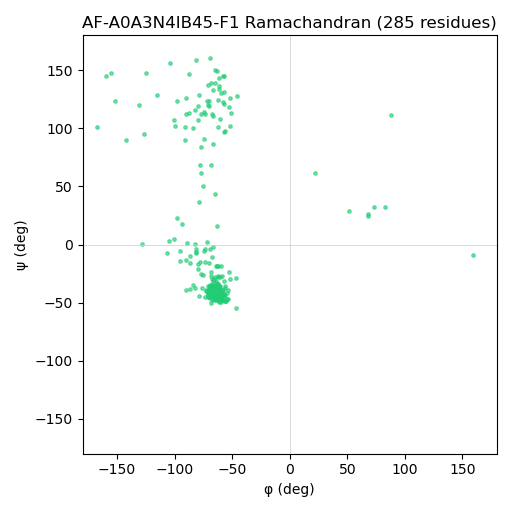97.94 139 LEU A C 1
ATOM 1044 O O . LEU A 1 139 ? 1.981 0.082 6.889 1.00 97.94 139 LEU A O 1
ATOM 1048 N N . VAL A 1 140 ? 1.310 -2.031 7.100 1.00 97.75 140 VAL A N 1
ATOM 1049 C CA . VAL A 1 140 ? 0.905 -1.886 8.510 1.00 97.75 140 VAL A CA 1
ATOM 1050 C C . VAL A 1 140 ? 2.104 -1.479 9.367 1.00 97.75 140 VAL A C 1
ATOM 1052 O O . VAL A 1 140 ? 2.021 -0.541 10.160 1.00 97.75 140 VAL A O 1
ATOM 1055 N N . LYS A 1 141 ? 3.268 -2.111 9.165 1.00 98.06 141 LYS A N 1
ATOM 1056 C CA . LYS A 1 141 ? 4.489 -1.720 9.876 1.00 98.06 141 LYS A CA 1
ATOM 1057 C C . LYS A 1 141 ? 4.922 -0.291 9.537 1.00 98.06 141 LYS A C 1
ATOM 1059 O O . LYS A 1 141 ? 5.391 0.423 10.423 1.00 98.06 141 LYS A O 1
ATOM 1064 N N . ALA A 1 142 ? 4.745 0.129 8.286 1.00 96.81 142 ALA A N 1
ATOM 1065 C CA . ALA A 1 142 ? 4.998 1.496 7.858 1.00 96.81 142 ALA A CA 1
ATOM 1066 C C . ALA A 1 142 ? 4.105 2.503 8.600 1.00 96.81 142 ALA A C 1
ATOM 1068 O O . ALA A 1 142 ? 4.622 3.505 9.092 1.00 96.81 142 ALA A O 1
ATOM 1069 N N . LEU A 1 143 ? 2.810 2.209 8.756 1.00 95.56 143 LEU A N 1
ATOM 1070 C CA . LEU A 1 143 ? 1.879 3.036 9.531 1.00 95.56 143 LEU A CA 1
ATOM 1071 C C . LEU A 1 143 ? 2.288 3.162 11.004 1.00 95.56 143 LEU A C 1
ATOM 1073 O O . LEU A 1 143 ? 2.329 4.269 11.541 1.00 95.56 143 LEU A O 1
ATOM 1077 N N . ILE A 1 144 ? 2.655 2.046 11.641 1.00 95.75 144 ILE A N 1
ATOM 1078 C CA . ILE A 1 144 ? 3.125 2.028 13.036 1.00 95.75 144 ILE A CA 1
ATOM 1079 C C . ILE A 1 144 ? 4.376 2.905 13.202 1.00 95.75 144 ILE A C 1
ATOM 1081 O O . ILE A 1 144 ? 4.486 3.673 14.162 1.00 95.75 144 ILE A O 1
ATOM 1085 N N . ASN A 1 145 ? 5.316 2.830 12.254 1.00 94.56 145 ASN A N 1
ATOM 1086 C CA . ASN A 1 145 ? 6.513 3.670 12.275 1.00 94.56 145 ASN A CA 1
ATOM 1087 C C . ASN A 1 145 ? 6.168 5.159 12.070 1.00 94.56 145 ASN A C 1
ATOM 1089 O O . ASN A 1 145 ? 6.691 5.995 12.800 1.00 94.56 145 ASN A O 1
ATOM 1093 N N . CYS A 1 146 ? 5.261 5.495 11.141 1.00 91.19 146 CYS A N 1
ATOM 1094 C CA . CYS A 1 146 ? 4.787 6.873 10.941 1.00 91.19 146 CYS A CA 1
ATOM 1095 C C . CYS A 1 146 ? 4.173 7.463 12.221 1.00 91.19 146 CYS A C 1
ATOM 1097 O O . CYS A 1 146 ? 4.405 8.627 12.537 1.00 91.19 146 CYS A O 1
ATOM 1099 N N . ARG A 1 147 ? 3.418 6.660 12.982 1.00 88.06 147 ARG A N 1
ATOM 1100 C CA . ARG A 1 147 ? 2.859 7.083 14.275 1.00 88.06 147 ARG A CA 1
ATOM 1101 C C . ARG A 1 147 ? 3.935 7.317 15.324 1.00 88.06 147 ARG A C 1
ATOM 1103 O O . ARG A 1 147 ? 3.960 8.380 15.930 1.00 88.06 147 ARG A O 1
ATOM 1110 N N . SER A 1 148 ? 4.875 6.382 15.447 1.00 87.75 148 SER A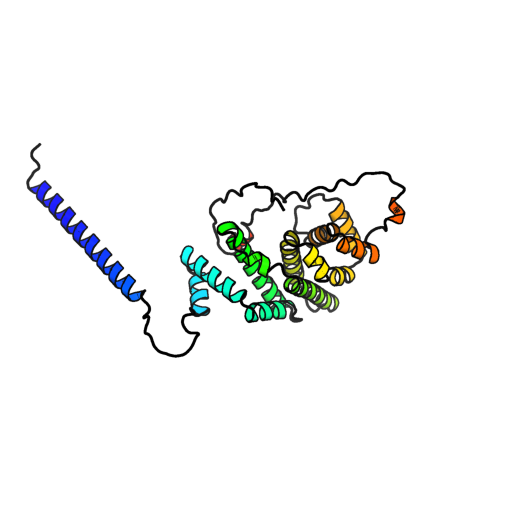 N 1
ATOM 1111 C CA . SER A 1 148 ? 5.997 6.508 16.387 1.00 87.75 148 SER A CA 1
ATOM 1112 C C . SER A 1 148 ? 6.805 7.797 16.156 1.00 87.75 148 SER A C 1
ATOM 1114 O O . SER A 1 148 ? 7.241 8.438 17.107 1.00 87.75 148 SER A O 1
ATOM 1116 N N . GLU A 1 149 ? 6.991 8.199 14.895 1.00 85.38 149 GLU A N 1
ATOM 1117 C CA . GLU A 1 149 ? 7.671 9.450 14.530 1.00 85.38 149 GLU A CA 1
ATOM 1118 C C . GLU A 1 149 ? 6.860 10.701 14.890 1.00 85.38 149 GLU A C 1
ATOM 1120 O O . GLU A 1 149 ? 7.444 11.694 15.331 1.00 85.38 149 GLU A O 1
ATOM 1125 N N . ARG A 1 150 ? 5.529 10.655 14.731 1.00 81.12 150 ARG A N 1
ATOM 1126 C CA . ARG A 1 150 ? 4.624 11.746 15.121 1.00 81.12 150 ARG A CA 1
ATOM 1127 C C . ARG A 1 150 ? 4.669 11.989 16.624 1.00 81.12 150 ARG A C 1
ATOM 1129 O O . ARG A 1 150 ? 4.807 13.136 17.042 1.00 81.12 150 ARG A O 1
ATOM 1136 N N . ASP A 1 151 ? 4.608 10.925 17.419 1.00 77.44 151 ASP A N 1
ATOM 1137 C CA . ASP A 1 151 ? 4.645 11.022 18.883 1.00 77.44 151 ASP A CA 1
ATOM 1138 C C . ASP A 1 151 ? 5.977 11.609 19.368 1.00 77.44 151 ASP A C 1
ATOM 1140 O O . ASP A 1 151 ? 6.023 12.404 20.306 1.00 77.44 151 ASP A O 1
ATOM 1144 N N . GLN A 1 152 ? 7.068 11.281 18.671 1.00 76.00 152 GLN A N 1
ATOM 1145 C CA . GLN A 1 152 ? 8.404 11.816 18.938 1.00 76.00 152 GLN A CA 1
ATOM 1146 C C . GLN A 1 152 ? 8.644 13.202 18.309 1.00 76.00 152 GLN A C 1
ATOM 1148 O O . GLN A 1 152 ? 9.738 13.746 18.450 1.00 76.00 152 GLN A O 1
ATOM 1153 N N . ARG A 1 153 ? 7.646 13.780 17.617 1.00 75.25 153 ARG A N 1
ATOM 1154 C CA . ARG A 1 153 ? 7.737 15.046 16.862 1.00 75.25 153 ARG A CA 1
ATOM 1155 C C . ARG A 1 153 ? 8.916 15.092 15.879 1.00 75.25 153 ARG A C 1
ATOM 1157 O O . ARG A 1 153 ? 9.449 16.158 15.588 1.00 75.25 153 ARG A O 1
ATOM 1164 N N . LEU A 1 154 ? 9.334 13.932 15.372 1.00 60.56 154 LEU A N 1
ATOM 1165 C CA . LEU A 1 154 ? 10.473 13.804 14.456 1.00 60.56 154 LEU A CA 1
ATOM 1166 C C . LEU A 1 154 ? 10.109 14.164 13.013 1.00 60.56 154 LEU A C 1
ATOM 1168 O O . LEU A 1 154 ? 10.993 14.448 12.209 1.00 60.56 154 LEU A O 1
ATOM 1172 N N . SER A 1 155 ? 8.819 14.119 12.677 1.00 57.09 155 SER A N 1
ATOM 1173 C CA . SER A 1 155 ? 8.310 14.432 11.347 1.00 57.09 155 SER A CA 1
ATOM 1174 C C . SER A 1 155 ? 6.878 14.954 11.436 1.00 57.09 155 SER A C 1
ATOM 1176 O O . SER A 1 155 ? 5.992 14.270 11.951 1.00 57.09 155 SER A O 1
ATOM 1178 N N . GLU A 1 156 ? 6.642 16.153 10.903 1.00 59.19 156 GLU A N 1
ATOM 1179 C CA . GLU A 1 156 ? 5.291 16.688 10.674 1.00 59.19 156 GLU A CA 1
ATOM 1180 C C . GLU A 1 156 ? 4.671 16.149 9.372 1.00 59.19 156 GLU A C 1
ATOM 1182 O O . GLU A 1 156 ? 3.490 16.372 9.105 1.00 59.19 156 GLU A O 1
ATOM 1187 N N . ASP A 1 157 ? 5.440 15.415 8.556 1.00 65.25 157 ASP A N 1
ATOM 1188 C CA . ASP A 1 157 ? 5.000 14.967 7.237 1.00 65.25 157 ASP A CA 1
ATOM 1189 C C . ASP A 1 157 ? 3.989 13.811 7.336 1.00 65.25 157 ASP A C 1
ATOM 1191 O O . ASP A 1 157 ? 4.329 12.624 7.337 1.00 65.25 157 ASP A O 1
ATOM 1195 N N . GLN A 1 158 ? 2.702 14.164 7.391 1.00 74.19 158 GLN A N 1
ATOM 1196 C CA . GLN A 1 158 ? 1.580 13.220 7.362 1.00 74.19 158 GLN A CA 1
ATOM 1197 C C . GLN A 1 158 ? 1.442 12.495 6.014 1.00 74.19 158 GLN A C 1
ATOM 1199 O O . GLN A 1 158 ? 0.692 11.520 5.903 1.00 74.19 158 GLN A O 1
ATOM 1204 N N . ARG A 1 159 ? 2.170 12.933 4.977 1.00 79.38 159 ARG A N 1
ATOM 1205 C CA . ARG A 1 159 ? 2.049 12.396 3.621 1.00 79.38 159 ARG A CA 1
ATOM 1206 C C . ARG A 1 159 ? 2.369 10.909 3.559 1.00 79.38 159 ARG A C 1
ATOM 1208 O O . ARG A 1 159 ? 1.687 10.182 2.846 1.00 79.38 159 ARG A O 1
ATOM 1215 N N . GLY A 1 160 ? 3.355 10.442 4.326 1.00 86.38 160 GLY A N 1
ATOM 1216 C CA . GLY A 1 160 ? 3.712 9.023 4.371 1.00 86.38 160 GLY A CA 1
ATOM 1217 C C . GLY A 1 160 ? 2.591 8.134 4.912 1.00 86.38 160 GLY A C 1
ATOM 1218 O O . GLY A 1 160 ? 2.334 7.069 4.354 1.00 86.38 160 GLY A O 1
ATOM 1219 N N . GLU A 1 161 ? 1.893 8.574 5.961 1.00 90.38 161 GLU A N 1
ATOM 1220 C CA . GLU A 1 161 ? 0.755 7.836 6.524 1.00 90.38 161 GLU A CA 1
ATOM 1221 C C . GLU A 1 161 ? -0.417 7.803 5.542 1.00 90.38 161 GLU A C 1
ATOM 1223 O O . GLU A 1 161 ? -0.928 6.726 5.247 1.00 90.38 161 GLU A O 1
ATOM 1228 N N . ARG A 1 162 ? -0.783 8.957 4.969 1.00 89.81 162 ARG A N 1
ATOM 1229 C CA . ARG A 1 162 ? -1.892 9.063 4.011 1.00 89.81 162 ARG A CA 1
ATOM 1230 C C . ARG A 1 162 ? -1.679 8.195 2.769 1.00 89.81 162 ARG A C 1
ATOM 1232 O O . ARG A 1 162 ? -2.584 7.478 2.363 1.00 89.81 162 ARG A O 1
ATOM 1239 N N . GLU A 1 163 ? -0.480 8.221 2.189 1.00 90.69 163 GLU A N 1
ATOM 1240 C CA . GLU A 1 163 ? -0.115 7.379 1.037 1.00 90.69 163 GLU A CA 1
ATOM 1241 C C . GLU A 1 163 ? -0.185 5.882 1.378 1.00 90.69 163 GLU A C 1
ATOM 1243 O O . GLU A 1 163 ? -0.615 5.064 0.566 1.00 90.69 163 GLU A O 1
ATOM 1248 N N . THR A 1 164 ? 0.210 5.520 2.601 1.00 95.00 164 THR A N 1
ATOM 1249 C CA . THR A 1 164 ? 0.178 4.129 3.066 1.00 95.00 164 THR A CA 1
ATOM 1250 C C . THR A 1 164 ? -1.256 3.650 3.293 1.00 95.00 164 THR A C 1
ATOM 1252 O O . THR A 1 164 ? -1.592 2.544 2.874 1.00 95.00 164 THR A O 1
ATOM 1255 N N . LEU A 1 165 ? -2.111 4.477 3.909 1.00 93.94 165 LEU A N 1
ATOM 1256 C CA . LEU A 1 165 ? -3.535 4.180 4.091 1.00 93.94 165 LEU A CA 1
ATOM 1257 C C . LEU A 1 165 ? -4.259 4.074 2.747 1.00 93.94 165 LEU A C 1
ATOM 1259 O O . LEU A 1 165 ? -5.002 3.120 2.541 1.00 93.94 165 LEU A O 1
ATOM 1263 N N . TYR A 1 166 ? -3.987 4.990 1.811 1.00 92.19 166 TYR A N 1
ATOM 1264 C CA . TYR A 1 166 ? -4.514 4.919 0.447 1.00 92.19 166 TYR A CA 1
ATOM 1265 C C . TYR A 1 166 ? -4.169 3.586 -0.220 1.00 92.19 166 TYR A C 1
ATOM 1267 O O . TYR A 1 166 ? -5.039 2.907 -0.761 1.00 92.19 166 TYR A O 1
ATOM 1275 N N . LEU A 1 167 ? -2.903 3.171 -0.150 1.00 93.75 167 LEU A N 1
ATOM 1276 C CA . LEU A 1 167 ? -2.483 1.921 -0.768 1.00 93.75 167 LEU A CA 1
ATOM 1277 C C . LEU A 1 167 ? -3.084 0.695 -0.064 1.00 93.75 167 LEU A C 1
ATOM 1279 O O . LEU A 1 167 ? -3.503 -0.239 -0.739 1.00 93.75 167 LEU A O 1
ATOM 1283 N N . LEU A 1 168 ? -3.183 0.699 1.268 1.00 95.06 168 LEU A N 1
ATOM 1284 C CA . LEU A 1 168 ? -3.869 -0.366 2.009 1.00 95.06 168 LEU A CA 1
ATOM 1285 C C . LEU A 1 168 ? -5.341 -0.472 1.627 1.00 95.06 168 LEU A C 1
ATOM 1287 O O . LEU A 1 168 ? -5.816 -1.581 1.408 1.00 95.06 168 LEU A O 1
ATOM 1291 N N . TRP A 1 169 ? -6.037 0.656 1.500 1.00 93.38 169 TRP A N 1
ATOM 1292 C CA . TRP A 1 169 ? -7.409 0.705 1.009 1.00 93.38 169 TRP A CA 1
ATOM 1293 C C . TRP A 1 169 ? -7.527 0.061 -0.384 1.00 93.38 169 TRP A C 1
ATOM 1295 O O . TRP A 1 169 ? -8.349 -0.836 -0.584 1.00 93.38 169 TRP A O 1
ATOM 1305 N N . ARG A 1 170 ? -6.643 0.425 -1.325 1.00 91.81 170 ARG A N 1
ATOM 1306 C CA . ARG A 1 170 ? -6.605 -0.167 -2.677 1.00 91.81 170 ARG A CA 1
ATOM 1307 C C . ARG A 1 170 ? -6.385 -1.680 -2.652 1.00 91.81 170 ARG A C 1
ATOM 1309 O O . ARG A 1 170 ? -7.046 -2.393 -3.397 1.00 91.81 170 ARG A O 1
ATOM 1316 N N . LEU A 1 171 ? -5.478 -2.180 -1.810 1.00 92.69 171 LEU A N 1
ATOM 1317 C CA . LEU A 1 171 ? -5.196 -3.618 -1.711 1.00 92.69 171 LEU A CA 1
ATOM 1318 C C . LEU A 1 171 ? -6.325 -4.384 -1.007 1.00 92.69 171 LEU A C 1
ATOM 1320 O O . LEU A 1 171 ? -6.685 -5.483 -1.428 1.00 92.69 171 LEU A O 1
ATOM 1324 N N . ALA A 1 172 ? -6.912 -3.797 0.037 1.00 91.31 172 ALA A N 1
ATOM 1325 C CA . ALA A 1 172 ? -8.012 -4.388 0.793 1.00 91.31 172 ALA A CA 1
ATOM 1326 C C . ALA A 1 172 ? -9.277 -4.550 -0.053 1.00 91.31 172 ALA A C 1
ATOM 1328 O O . ALA A 1 172 ? -10.033 -5.492 0.170 1.00 91.31 172 ALA A O 1
ATOM 1329 N N . TYR A 1 173 ? -9.469 -3.699 -1.065 1.00 89.50 173 TYR A N 1
ATOM 1330 C CA . TYR A 1 173 ? -10.531 -3.875 -2.053 1.00 89.50 173 TYR A CA 1
ATOM 1331 C C . TYR A 1 173 ? -10.495 -5.269 -2.710 1.00 89.50 173 TYR A C 1
ATOM 1333 O O . TYR A 1 173 ? -11.546 -5.874 -2.908 1.00 89.50 173 TYR A O 1
ATOM 1341 N N . TRP A 1 174 ? -9.296 -5.795 -2.991 1.00 89.12 174 TRP A N 1
ATOM 1342 C CA . TRP A 1 174 ? -9.108 -7.108 -3.616 1.00 89.12 174 TRP A CA 1
ATOM 1343 C C . TRP A 1 174 ? -9.069 -8.261 -2.612 1.00 89.12 174 TRP A C 1
ATOM 1345 O O . TRP A 1 174 ? -9.573 -9.337 -2.913 1.00 89.12 174 TRP A O 1
ATOM 1355 N N . GLN A 1 175 ? -8.441 -8.068 -1.445 1.00 91.06 175 GLN A N 1
ATOM 1356 C CA . GLN A 1 175 ? -8.292 -9.113 -0.423 1.00 91.06 175 GLN A CA 1
ATOM 1357 C C . GLN A 1 175 ? -8.430 -8.534 0.993 1.00 91.06 175 GLN A C 1
ATOM 1359 O O . GLN A 1 175 ? -7.451 -8.138 1.634 1.00 91.06 175 GLN A O 1
ATOM 1364 N N . ARG A 1 176 ? -9.664 -8.504 1.506 1.00 94.19 176 ARG A N 1
ATOM 1365 C CA . ARG A 1 176 ? -9.998 -7.908 2.813 1.00 94.19 176 ARG A CA 1
ATOM 1366 C C . ARG A 1 176 ? -9.455 -8.739 3.973 1.00 94.19 176 ARG A C 1
ATOM 1368 O O . ARG A 1 176 ? -8.941 -8.205 4.952 1.00 94.19 176 ARG A O 1
ATOM 1375 N N . GLU A 1 177 ? -9.502 -10.059 3.851 1.00 95.56 177 GLU A N 1
ATOM 1376 C CA . GLU A 1 177 ? -9.014 -11.005 4.854 1.00 95.56 177 GLU A CA 1
ATOM 1377 C C . GLU A 1 177 ? -7.509 -10.849 5.068 1.00 95.56 177 GLU A C 1
ATOM 1379 O O . GLU A 1 177 ? -7.026 -10.915 6.200 1.00 95.56 177 GLU A O 1
ATOM 1384 N N . VAL A 1 178 ? -6.769 -10.585 3.988 1.00 95.62 178 VAL A N 1
ATOM 1385 C CA . VAL A 1 178 ? -5.321 -10.362 4.025 1.00 95.62 178 VAL A CA 1
ATOM 1386 C C . VAL A 1 178 ? -4.966 -9.129 4.849 1.00 95.62 178 VAL A C 1
ATOM 1388 O O . VAL A 1 178 ? -3.978 -9.160 5.584 1.00 95.62 178 VAL A O 1
ATOM 1391 N N . LEU A 1 179 ? -5.774 -8.067 4.789 1.00 95.69 179 LEU A N 1
ATOM 1392 C CA . LEU A 1 179 ? -5.588 -6.875 5.619 1.00 95.69 179 LEU A CA 1
ATOM 1393 C C . LEU A 1 179 ? -5.685 -7.215 7.118 1.00 95.69 179 LEU A C 1
ATOM 1395 O O . LEU A 1 179 ? -4.827 -6.805 7.904 1.00 95.69 179 LEU A O 1
ATOM 1399 N N . VAL A 1 180 ? -6.688 -8.007 7.511 1.00 96.81 180 VAL A N 1
ATOM 1400 C CA . VAL A 1 180 ? -6.863 -8.449 8.906 1.00 96.81 180 VAL A CA 1
ATOM 1401 C C . VAL A 1 180 ? -5.715 -9.369 9.334 1.00 96.81 180 VAL A C 1
ATOM 1403 O O . VAL A 1 180 ? -5.117 -9.158 10.387 1.00 96.81 180 VAL A O 1
ATOM 1406 N N . GLN A 1 181 ? -5.338 -10.343 8.499 1.00 97.00 181 GLN A N 1
ATOM 1407 C CA . GLN A 1 181 ? -4.205 -11.248 8.758 1.00 97.00 181 GLN A CA 1
ATOM 1408 C C . GLN A 1 181 ? -2.856 -10.523 8.848 1.00 97.00 181 GLN A C 1
ATOM 1410 O O . GLN A 1 181 ? -1.925 -10.996 9.507 1.00 97.00 181 GLN A O 1
ATOM 1415 N N . ALA A 1 182 ? -2.727 -9.377 8.180 1.00 97.56 182 ALA A N 1
ATOM 1416 C CA . ALA A 1 182 ? -1.535 -8.549 8.234 1.00 97.56 182 ALA A CA 1
ATOM 1417 C C . ALA A 1 182 ? -1.381 -7.766 9.547 1.00 97.56 182 ALA A C 1
ATOM 1419 O O . ALA A 1 182 ? -0.339 -7.143 9.746 1.00 97.56 182 ALA A O 1
ATOM 1420 N N . GLY A 1 183 ? -2.374 -7.820 10.438 1.00 96.94 183 GLY A N 1
ATOM 1421 C CA . GLY A 1 183 ? -2.312 -7.174 11.745 1.00 96.94 183 GLY A CA 1
ATOM 1422 C C . GLY A 1 183 ? -2.673 -5.693 11.706 1.00 96.94 183 GLY A C 1
ATOM 1423 O O . GLY A 1 183 ? -2.150 -4.925 12.504 1.00 96.94 183 GLY A O 1
ATOM 1424 N N . ILE A 1 184 ? -3.571 -5.258 10.810 1.00 96.94 184 ILE A N 1
ATOM 1425 C CA . ILE A 1 184 ? -4.044 -3.857 10.779 1.00 96.94 184 ILE A CA 1
ATOM 1426 C C . ILE A 1 184 ? -4.555 -3.371 12.148 1.00 96.94 184 ILE A C 1
ATOM 1428 O O . ILE A 1 184 ? -4.407 -2.199 12.495 1.00 96.94 184 ILE A O 1
ATOM 1432 N N . MET A 1 185 ? -5.078 -4.289 12.964 1.00 96.56 185 MET A N 1
ATOM 1433 C CA . MET A 1 185 ? -5.522 -4.013 14.327 1.00 96.56 185 MET A CA 1
ATOM 1434 C C . MET A 1 185 ? -4.403 -3.534 15.255 1.00 96.56 185 MET A C 1
ATOM 1436 O O . MET A 1 185 ? -4.681 -2.759 16.167 1.00 96.56 185 MET A O 1
ATOM 1440 N N . ASP A 1 186 ? -3.150 -3.926 15.016 1.00 96.19 186 ASP A N 1
ATOM 1441 C CA . ASP A 1 186 ? -2.007 -3.438 15.794 1.00 96.19 186 ASP A CA 1
ATOM 1442 C C . ASP A 1 186 ? -1.792 -1.940 15.578 1.00 96.19 186 ASP A C 1
ATOM 1444 O O . ASP A 1 186 ? -1.444 -1.229 16.512 1.00 96.19 186 ASP A O 1
ATOM 1448 N N . TYR A 1 187 ? -2.043 -1.446 14.364 1.00 95.25 187 TYR A N 1
ATOM 1449 C CA . TYR A 1 187 ? -2.022 -0.015 14.077 1.00 95.25 187 TYR A CA 1
ATOM 1450 C C . TYR A 1 187 ? -3.254 0.697 14.650 1.00 95.25 187 TYR A C 1
ATOM 1452 O O . TYR A 1 187 ? -3.099 1.728 15.297 1.00 95.25 187 TYR A O 1
ATOM 1460 N N . ILE A 1 188 ? -4.459 0.138 14.475 1.00 94.44 188 ILE A N 1
ATOM 1461 C CA . ILE A 1 188 ? -5.710 0.749 14.964 1.00 94.44 188 ILE A CA 1
ATOM 1462 C C . ILE A 1 188 ? -5.677 0.944 16.487 1.00 94.44 188 ILE A C 1
ATOM 1464 O O . ILE A 1 188 ? -6.091 1.987 16.980 1.00 94.44 188 ILE A O 1
ATOM 1468 N N . LYS A 1 189 ? -5.123 -0.012 17.242 1.00 93.88 189 LYS A N 1
ATOM 1469 C CA . LYS A 1 189 ? -4.980 0.080 18.707 1.00 93.88 189 LYS A CA 1
ATOM 1470 C C . LYS A 1 189 ? -4.053 1.206 19.182 1.00 93.88 189 LYS A C 1
ATOM 1472 O O . LYS A 1 189 ? -4.111 1.562 20.355 1.00 93.88 189 LYS A O 1
ATOM 1477 N N . LEU A 1 190 ? -3.195 1.736 18.307 1.00 91.75 190 LEU A N 1
ATOM 1478 C CA . LEU A 1 190 ? -2.321 2.878 18.606 1.00 91.75 190 LEU A CA 1
ATOM 1479 C C . LEU A 1 190 ? -3.004 4.227 18.353 1.00 91.75 190 LEU A C 1
ATOM 1481 O O . LEU A 1 190 ? -2.438 5.267 18.681 1.00 91.75 190 LEU A O 1
ATOM 1485 N N . LEU A 1 191 ? -4.176 4.229 17.720 1.00 90.56 191 LEU A N 1
ATOM 1486 C CA . LEU A 1 191 ? -4.933 5.442 17.453 1.00 90.56 191 LEU A CA 1
ATOM 1487 C C . LEU A 1 191 ? -5.737 5.863 18.685 1.00 90.56 191 LEU A C 1
ATOM 1489 O O . LEU A 1 191 ? -6.040 5.055 19.564 1.00 90.56 191 LEU A O 1
ATOM 1493 N N . ASP A 1 192 ? -6.103 7.143 18.723 1.00 89.44 192 ASP A N 1
ATOM 1494 C CA . ASP A 1 192 ? -7.039 7.647 19.722 1.00 89.44 192 ASP A CA 1
ATOM 1495 C C . ASP A 1 192 ? -8.385 6.915 19.602 1.00 89.44 192 ASP A C 1
ATOM 1497 O O . ASP A 1 192 ? -8.932 6.771 18.506 1.00 89.44 192 ASP A O 1
ATOM 1501 N N . LYS A 1 193 ? -8.905 6.417 20.730 1.00 89.50 193 LYS A N 1
ATOM 1502 C CA . LYS A 1 193 ? -10.105 5.570 20.734 1.00 89.50 193 LYS A CA 1
ATOM 1503 C C . LYS A 1 193 ? -11.344 6.316 20.259 1.00 89.50 193 LYS A C 1
ATOM 1505 O O . LYS A 1 193 ? -12.168 5.709 19.583 1.00 89.50 193 LYS A O 1
ATOM 1510 N N . GLU A 1 194 ? -11.479 7.590 20.609 1.00 87.88 194 GLU A N 1
ATOM 1511 C CA . GLU A 1 194 ? -12.650 8.383 20.236 1.00 87.88 194 GLU A CA 1
ATOM 1512 C C . GLU A 1 194 ? -12.604 8.716 18.744 1.00 87.88 194 GLU A C 1
ATOM 1514 O O . GLU A 1 194 ? -13.600 8.520 18.051 1.00 87.88 194 GLU A O 1
ATOM 1519 N N . LEU A 1 195 ? -11.420 9.045 18.212 1.00 87.38 195 LEU A N 1
ATOM 1520 C CA . LEU A 1 195 ? -11.215 9.199 16.767 1.00 87.38 195 LEU A CA 1
ATOM 1521 C C . LEU A 1 195 ? -11.590 7.927 15.986 1.00 87.38 195 LEU A C 1
ATOM 1523 O O . LEU A 1 195 ? -12.207 7.997 14.921 1.00 87.38 195 LEU A O 1
ATOM 1527 N N . VAL A 1 196 ? -11.199 6.750 16.489 1.00 87.75 196 VAL A N 1
ATOM 1528 C CA . VAL A 1 196 ? -11.516 5.474 15.830 1.00 87.75 196 VAL A CA 1
ATOM 1529 C C . VAL A 1 196 ? -13.008 5.172 15.899 1.00 87.75 196 VAL A C 1
ATOM 1531 O O . VAL A 1 196 ? -13.566 4.754 14.890 1.00 87.75 196 VAL A O 1
ATOM 1534 N N . LYS A 1 197 ? -13.665 5.394 17.043 1.00 87.75 197 LYS A N 1
ATOM 1535 C CA . LYS A 1 197 ? -15.119 5.213 17.168 1.00 87.75 197 LYS A CA 1
ATOM 1536 C C . LYS A 1 197 ? -15.881 6.125 16.214 1.00 87.75 197 LYS A C 1
ATOM 1538 O O . LYS A 1 197 ? -16.724 5.628 15.480 1.00 87.75 197 LYS A O 1
ATOM 1543 N N . GLU A 1 198 ? -15.522 7.407 16.150 1.00 87.31 198 GLU A N 1
ATOM 1544 C CA . GLU A 1 198 ? -16.113 8.355 15.199 1.00 87.31 198 GLU A CA 1
ATOM 1545 C C . GLU A 1 198 ? -15.933 7.863 13.754 1.00 87.31 198 GLU A C 1
ATOM 1547 O O . GLU A 1 198 ? -16.888 7.803 12.980 1.00 87.31 198 GLU A O 1
ATOM 1552 N N . SER A 1 199 ? -14.726 7.409 13.404 1.00 86.50 199 SER A N 1
ATOM 1553 C CA . SER A 1 199 ? -14.438 6.853 12.076 1.00 86.50 199 SER A CA 1
ATOM 1554 C C . SER A 1 199 ? -15.246 5.580 11.779 1.00 86.50 199 SER A C 1
ATOM 1556 O O . SER A 1 199 ? -15.664 5.364 10.643 1.00 86.50 199 SER A O 1
ATOM 1558 N N . ILE A 1 200 ? -15.482 4.726 12.782 1.00 85.94 200 ILE A N 1
ATOM 1559 C CA . ILE A 1 200 ? -16.313 3.517 12.666 1.00 85.94 200 ILE A CA 1
ATOM 1560 C C . ILE A 1 200 ? -17.783 3.890 12.477 1.00 85.94 200 ILE A C 1
ATOM 1562 O O . ILE A 1 200 ? -18.437 3.331 11.600 1.00 85.94 200 ILE A O 1
ATOM 1566 N N . GLU A 1 201 ? -18.310 4.831 13.258 1.00 85.69 201 GLU A N 1
ATOM 1567 C CA . GLU A 1 201 ? -19.684 5.320 13.117 1.00 85.69 201 GLU A CA 1
ATOM 1568 C C . GLU A 1 201 ? -19.916 5.902 11.720 1.00 85.69 201 GLU A C 1
ATOM 1570 O O . GLU A 1 201 ? -20.917 5.590 11.071 1.00 85.69 201 GLU A O 1
ATOM 1575 N N . GLN A 1 202 ? -18.951 6.666 11.205 1.00 84.12 202 GLN A N 1
ATOM 1576 C CA . GLN A 1 202 ? -18.975 7.173 9.834 1.00 84.12 202 GLN A CA 1
ATOM 1577 C C . GLN A 1 202 ? -18.905 6.034 8.799 1.00 84.12 202 GLN A C 1
ATOM 1579 O O . GLN A 1 202 ? -19.702 6.011 7.855 1.00 84.12 202 GLN A O 1
ATOM 1584 N N . ALA A 1 203 ? -18.035 5.036 9.005 1.00 83.31 203 ALA A N 1
ATOM 1585 C CA . ALA A 1 203 ? -17.926 3.859 8.137 1.00 83.31 203 ALA A CA 1
ATOM 1586 C C . ALA A 1 203 ? -19.216 3.015 8.100 1.00 83.31 203 ALA A C 1
ATOM 1588 O O . ALA A 1 203 ? -19.550 2.449 7.055 1.00 83.31 203 ALA A O 1
ATOM 1589 N N . LEU A 1 204 ? -19.944 2.937 9.220 1.00 84.06 204 LEU A N 1
ATOM 1590 C CA . LEU A 1 204 ? -21.240 2.262 9.337 1.00 84.06 204 LEU A CA 1
ATOM 1591 C C . LEU A 1 204 ? -22.378 3.093 8.726 1.00 84.06 204 LEU A C 1
ATOM 1593 O O . LEU A 1 204 ? -23.280 2.536 8.102 1.00 84.06 204 LEU A O 1
ATOM 1597 N N . GLY A 1 205 ? -22.331 4.418 8.885 1.00 78.88 205 GLY A N 1
ATOM 1598 C CA . GLY A 1 205 ? -23.364 5.343 8.421 1.00 78.88 205 GLY A CA 1
ATOM 1599 C C . GLY A 1 205 ? -23.312 5.688 6.929 1.00 78.88 205 GLY A C 1
ATOM 1600 O O . GLY A 1 205 ? -24.298 6.219 6.421 1.00 78.88 205 GLY A O 1
ATOM 1601 N N . ARG A 1 206 ? -22.183 5.423 6.243 1.00 64.44 206 ARG A N 1
ATOM 1602 C CA . ARG A 1 206 ? -21.884 5.710 4.818 1.00 64.44 206 ARG A CA 1
ATOM 1603 C C . ARG A 1 206 ? -22.749 6.815 4.196 1.00 64.44 206 ARG A C 1
ATOM 1605 O O . ARG A 1 206 ? -23.431 6.607 3.192 1.00 64.44 206 ARG A O 1
ATOM 1612 N N . LYS A 1 207 ? -22.658 8.032 4.739 1.00 54.22 207 LYS A N 1
ATOM 1613 C CA . LYS A 1 207 ? -22.754 9.208 3.872 1.00 54.22 207 LYS A CA 1
ATOM 1614 C C . LYS A 1 207 ? -21.424 9.264 3.145 1.00 54.22 207 LYS A C 1
ATOM 1616 O O . LYS A 1 207 ? -20.394 9.396 3.787 1.00 54.22 207 LYS A O 1
ATOM 1621 N N . GLN A 1 208 ? -21.466 9.060 1.837 1.00 51.28 208 GLN A N 1
ATOM 1622 C CA . GLN A 1 208 ? -20.317 9.166 0.951 1.00 51.28 208 GLN A CA 1
ATOM 1623 C C . GLN A 1 208 ? -19.652 10.529 1.198 1.00 51.28 208 GLN A C 1
ATOM 1625 O O . GLN A 1 208 ? -20.204 11.559 0.815 1.00 51.28 208 GLN A O 1
ATOM 1630 N N . THR A 1 209 ? -18.540 10.551 1.933 1.00 48.25 209 THR A N 1
ATOM 1631 C CA . THR A 1 209 ? -17.734 11.757 2.089 1.00 48.25 209 THR A CA 1
ATOM 1632 C C . THR A 1 209 ? -16.912 11.901 0.814 1.00 48.25 209 THR A C 1
ATOM 1634 O O . THR A 1 209 ? -16.311 10.947 0.325 1.00 48.25 209 THR A O 1
ATOM 1637 N N . ASP A 1 210 ? -16.960 13.085 0.206 1.00 44.62 210 ASP A N 1
ATOM 1638 C CA . ASP A 1 210 ? -16.385 13.372 -1.118 1.00 44.62 210 ASP A CA 1
ATOM 1639 C C . ASP A 1 210 ? -14.856 13.584 -1.044 1.00 44.62 210 ASP A C 1
ATOM 1641 O O . ASP A 1 210 ? -14.271 14.456 -1.683 1.00 44.62 210 ASP A O 1
ATOM 1645 N N . GLY A 1 211 ? -14.184 12.821 -0.181 1.00 49.38 211 GLY A N 1
ATOM 1646 C CA . GLY A 1 211 ? -12.782 13.001 0.152 1.00 49.38 211 GLY A CA 1
ATOM 1647 C C . GLY A 1 211 ? -12.150 11.711 0.649 1.00 49.38 211 GLY A C 1
ATOM 1648 O O . GLY A 1 211 ? -12.795 10.883 1.277 1.00 49.38 211 GLY A O 1
ATOM 1649 N N . ALA A 1 212 ? -10.861 11.550 0.352 1.00 52.31 212 ALA A N 1
ATOM 1650 C CA . ALA A 1 212 ? -10.052 10.388 0.703 1.00 52.31 212 ALA A CA 1
ATOM 1651 C C . ALA A 1 212 ? -9.807 10.275 2.225 1.00 52.31 212 ALA A C 1
ATOM 1653 O O . ALA A 1 212 ? -8.673 10.421 2.696 1.00 52.31 212 ALA A O 1
ATOM 1654 N N . GLU A 1 213 ? -10.852 9.990 2.999 1.00 67.44 213 GLU A N 1
ATOM 1655 C CA . GLU A 1 213 ? -10.785 9.596 4.408 1.00 67.44 213 GLU A CA 1
ATOM 1656 C C . GLU A 1 213 ? -10.347 8.131 4.508 1.00 67.44 213 GLU A C 1
ATOM 1658 O O . GLU A 1 213 ? -11.034 7.256 5.022 1.00 67.44 213 GLU A O 1
ATOM 1663 N N . THR A 1 214 ? -9.136 7.871 4.012 1.00 82.19 214 THR A N 1
ATOM 1664 C CA . THR A 1 214 ? -8.570 6.527 3.812 1.00 82.19 214 THR A CA 1
ATOM 1665 C C . THR A 1 214 ? -8.605 5.620 5.048 1.00 82.19 214 THR A C 1
ATOM 1667 O O . THR A 1 214 ? -8.598 4.403 4.898 1.00 82.19 214 THR A O 1
ATOM 1670 N N . LEU A 1 215 ? -8.670 6.168 6.269 1.00 89.06 215 LEU A N 1
ATOM 1671 C CA . LEU A 1 215 ? -8.857 5.369 7.484 1.00 89.06 215 LEU A CA 1
ATOM 1672 C C . LEU A 1 215 ? -10.277 4.793 7.590 1.00 89.06 215 LEU A C 1
ATOM 1674 O O . LEU A 1 215 ? -10.416 3.619 7.920 1.00 89.06 215 LEU A O 1
ATOM 1678 N N . ILE A 1 216 ? -11.306 5.589 7.299 1.00 89.50 216 ILE A N 1
ATOM 1679 C CA . ILE A 1 216 ? -12.714 5.167 7.329 1.00 89.50 216 ILE A CA 1
ATOM 1680 C C . ILE A 1 216 ? -12.926 4.048 6.319 1.00 89.50 216 ILE A C 1
ATOM 1682 O O . ILE A 1 216 ? -13.501 3.015 6.656 1.00 89.50 216 ILE A O 1
ATOM 1686 N N . ASP A 1 217 ? -12.387 4.202 5.110 1.00 89.69 217 ASP A N 1
ATOM 1687 C CA . ASP A 1 217 ? -12.520 3.175 4.081 1.00 89.69 217 ASP A CA 1
ATOM 1688 C C . ASP A 1 217 ? -11.782 1.877 4.452 1.00 89.69 217 ASP A C 1
ATOM 1690 O O . ASP A 1 217 ? -12.286 0.775 4.225 1.00 89.69 217 ASP A O 1
ATOM 1694 N N . VAL A 1 218 ? -10.594 1.980 5.063 1.00 92.31 218 VAL A N 1
ATOM 1695 C CA . VAL A 1 218 ? -9.875 0.812 5.599 1.00 92.31 218 VAL A CA 1
ATOM 1696 C C . VAL A 1 218 ? -10.689 0.141 6.709 1.00 92.31 218 VAL A C 1
ATOM 1698 O O . VAL A 1 218 ? -10.820 -1.083 6.707 1.00 92.31 218 VAL A O 1
ATOM 1701 N N . LEU A 1 219 ? -11.273 0.911 7.631 1.00 92.69 219 LEU A N 1
ATOM 1702 C CA . LEU A 1 219 ? -12.118 0.389 8.709 1.00 92.69 219 LEU A CA 1
ATOM 1703 C C . LEU A 1 219 ? -13.386 -0.277 8.170 1.00 92.69 219 LEU A C 1
ATOM 1705 O O . LEU A 1 219 ? -13.760 -1.339 8.665 1.00 92.69 219 LEU A O 1
ATOM 1709 N N . ALA A 1 220 ? -13.997 0.271 7.119 1.00 92.06 220 ALA A N 1
ATOM 1710 C CA . ALA A 1 220 ? -15.130 -0.348 6.441 1.00 92.06 220 ALA A CA 1
ATOM 1711 C C . ALA A 1 220 ? -14.779 -1.754 5.925 1.00 92.06 220 ALA A C 1
ATOM 1713 O O . ALA A 1 220 ? -15.554 -2.689 6.116 1.00 92.06 220 ALA A O 1
ATOM 1714 N N . PHE A 1 221 ? -13.584 -1.947 5.352 1.00 93.44 221 PHE A N 1
ATOM 1715 C CA . PHE A 1 221 ? -13.136 -3.284 4.950 1.00 93.44 221 PHE A CA 1
ATOM 1716 C C . PHE A 1 221 ? -12.870 -4.219 6.131 1.00 93.44 221 PHE A C 1
ATOM 1718 O O . PHE A 1 221 ? -13.150 -5.410 6.026 1.00 93.44 221 PHE A O 1
ATOM 1725 N N . VAL A 1 222 ? -12.349 -3.710 7.251 1.00 94.62 222 VAL A N 1
ATOM 1726 C CA . VAL A 1 222 ? -12.147 -4.519 8.466 1.00 94.62 222 VAL A CA 1
ATOM 1727 C C . VAL A 1 222 ? -13.487 -4.973 9.055 1.00 94.62 222 VAL A C 1
ATOM 1729 O O . VAL A 1 222 ? -13.601 -6.125 9.473 1.00 94.62 222 VAL A O 1
ATOM 1732 N N . LEU A 1 223 ? -14.498 -4.100 9.053 1.00 94.00 223 LEU A N 1
ATOM 1733 C CA . LEU A 1 223 ? -15.858 -4.396 9.519 1.00 94.00 223 LEU A CA 1
ATOM 1734 C C . LEU A 1 223 ? -16.552 -5.469 8.671 1.00 94.00 223 LEU A C 1
ATOM 1736 O O . LEU A 1 223 ? -17.287 -6.294 9.214 1.00 94.00 223 LEU A O 1
ATOM 1740 N N . ASP A 1 224 ? -16.285 -5.482 7.363 1.00 93.12 224 ASP A N 1
ATOM 1741 C CA . ASP A 1 224 ? -16.838 -6.470 6.433 1.00 93.12 224 ASP A CA 1
ATOM 1742 C C . ASP A 1 224 ? -16.245 -7.884 6.637 1.00 93.12 224 ASP A C 1
ATOM 1744 O O . ASP A 1 224 ? -16.816 -8.865 6.160 1.00 93.12 224 ASP A O 1
ATOM 1748 N N . VAL A 1 225 ? -15.122 -8.023 7.356 1.00 95.56 225 VAL A N 1
ATOM 1749 C CA . VAL A 1 225 ? -14.483 -9.318 7.644 1.00 95.56 225 VAL A CA 1
ATOM 1750 C C . VAL A 1 225 ? -14.893 -9.810 9.040 1.00 95.56 225 VAL A C 1
ATOM 1752 O O . VAL A 1 225 ? -14.581 -9.138 10.024 1.00 95.56 225 VAL A O 1
ATOM 1755 N N . PRO A 1 226 ? -15.475 -11.019 9.201 1.00 95.56 226 PRO A N 1
ATOM 1756 C CA . PRO A 1 226 ? -15.940 -11.512 10.505 1.00 95.56 226 PRO A CA 1
ATOM 1757 C C . PRO A 1 226 ? -14.867 -11.507 11.602 1.00 95.56 226 PRO A C 1
ATOM 1759 O O . PRO A 1 226 ? -15.126 -11.106 12.735 1.00 95.56 226 PRO A O 1
ATOM 1762 N N . ASN A 1 227 ? -13.639 -11.913 11.261 1.00 96.25 227 ASN A N 1
ATOM 1763 C CA . ASN A 1 227 ? -12.511 -11.884 12.193 1.00 96.25 227 ASN A CA 1
ATOM 1764 C C . ASN A 1 227 ? -12.067 -10.446 12.522 1.00 96.25 227 ASN A C 1
ATOM 1766 O O . ASN A 1 227 ? -11.713 -10.161 13.661 1.00 96.25 227 ASN A O 1
ATOM 1770 N N . GLY A 1 228 ? -12.113 -9.534 11.545 1.00 95.75 228 GLY A N 1
ATOM 1771 C CA . GLY A 1 228 ? -11.799 -8.119 11.753 1.00 95.75 228 GLY A CA 1
ATOM 1772 C C . GLY A 1 228 ? -12.805 -7.456 12.691 1.00 95.75 228 GLY A C 1
ATOM 1773 O O . GLY A 1 228 ? -12.416 -6.851 13.687 1.00 95.75 228 GLY A O 1
ATOM 1774 N N . ARG A 1 229 ? -14.101 -7.675 12.444 1.00 95.31 229 ARG A N 1
ATOM 1775 C CA . ARG A 1 229 ? -15.189 -7.237 13.324 1.00 95.31 229 ARG A CA 1
ATOM 1776 C C . ARG A 1 229 ? -15.032 -7.763 14.749 1.00 95.31 229 ARG A C 1
ATOM 1778 O O . ARG A 1 229 ? -15.087 -6.977 15.688 1.00 95.31 229 ARG A O 1
ATOM 1785 N N . LYS A 1 230 ? -14.775 -9.064 14.917 1.00 95.75 230 LYS A N 1
ATOM 1786 C CA . LYS A 1 230 ? -14.548 -9.659 16.242 1.00 95.75 230 LYS A CA 1
ATOM 1787 C C . LYS A 1 230 ? -13.387 -8.979 16.978 1.00 95.75 230 LYS A C 1
ATOM 1789 O O . LYS A 1 230 ? -13.506 -8.670 18.156 1.00 95.75 230 LYS A O 1
ATOM 1794 N N . GLN A 1 231 ? -12.285 -8.693 16.283 1.00 95.94 231 GLN A N 1
ATOM 1795 C CA . GLN A 1 231 ? -11.144 -7.992 16.882 1.00 95.94 231 GLN A CA 1
ATOM 1796 C C . GLN A 1 231 ? -11.468 -6.540 17.273 1.00 95.94 231 GLN A C 1
ATOM 1798 O O . GLN A 1 231 ? -10.893 -6.033 18.236 1.00 95.94 231 GLN A O 1
ATOM 1803 N N . LEU A 1 232 ? -12.369 -5.862 16.553 1.00 94.50 232 LEU A N 1
ATOM 1804 C CA . LEU A 1 232 ? -12.867 -4.530 16.919 1.00 94.50 232 LEU A CA 1
ATOM 1805 C C . LEU A 1 232 ? -13.780 -4.580 18.159 1.00 94.50 232 LEU A C 1
ATOM 1807 O O . LEU A 1 232 ? -13.647 -3.732 19.041 1.00 94.50 232 LEU A O 1
ATOM 1811 N N . GLU A 1 233 ? -14.648 -5.591 18.262 1.00 93.94 233 GLU A N 1
ATOM 1812 C CA . GLU A 1 233 ? -15.476 -5.858 19.454 1.00 93.94 233 GLU A CA 1
ATOM 1813 C C . GLU A 1 233 ? -14.591 -6.152 20.680 1.00 93.94 233 GLU A C 1
ATOM 1815 O O . GLU A 1 233 ? -14.728 -5.507 21.717 1.00 93.94 233 GLU A O 1
ATOM 1820 N N . GLU A 1 234 ? -13.603 -7.044 20.544 1.00 94.75 234 GLU A N 1
ATOM 1821 C CA . GLU A 1 234 ? -12.630 -7.371 21.602 1.00 94.75 234 GLU A CA 1
ATOM 1822 C C . GLU A 1 234 ? -11.788 -6.156 22.038 1.00 94.75 234 GLU A C 1
ATOM 1824 O O . GLU A 1 234 ? -11.334 -6.083 23.180 1.00 94.75 234 GLU A O 1
ATOM 1829 N N . ALA A 1 235 ? -11.580 -5.183 21.146 1.00 93.38 235 ALA A N 1
ATOM 1830 C CA . ALA A 1 235 ? -10.886 -3.934 21.454 1.00 93.38 235 ALA A CA 1
ATOM 1831 C C . ALA A 1 235 ? -11.782 -2.878 22.138 1.00 93.38 235 ALA A C 1
ATOM 1833 O O . ALA A 1 235 ? -11.278 -1.813 22.510 1.00 93.38 235 ALA A O 1
ATOM 1834 N N . GLY A 1 236 ? -13.083 -3.146 22.304 1.00 93.56 236 GLY A N 1
ATOM 1835 C CA . GLY A 1 236 ? -14.063 -2.190 22.829 1.00 93.56 236 GLY A CA 1
ATOM 1836 C C . GLY A 1 236 ? -14.325 -1.011 21.886 1.00 93.56 236 GLY A C 1
ATOM 1837 O O . GLY A 1 236 ? -14.645 0.086 22.344 1.00 93.56 236 GLY A O 1
ATOM 1838 N N . LEU A 1 237 ? -14.115 -1.212 20.580 1.00 91.38 237 LEU A N 1
ATOM 1839 C CA . LEU A 1 237 ? -14.366 -0.219 19.527 1.00 91.38 237 LEU A CA 1
ATOM 1840 C C . LEU A 1 237 ? -15.741 -0.399 18.873 1.00 91.38 237 LEU A C 1
ATOM 1842 O O . LEU A 1 237 ? -16.209 0.492 18.173 1.00 91.38 237 LEU A O 1
ATOM 1846 N N . LEU A 1 238 ? -16.379 -1.545 19.107 1.00 90.38 238 LEU A N 1
ATOM 1847 C CA . LEU A 1 238 ? -17.757 -1.836 18.734 1.00 90.38 238 LEU A CA 1
ATOM 1848 C C . LEU A 1 238 ? -18.537 -2.277 19.978 1.00 90.38 238 LEU A C 1
ATOM 1850 O O . LEU A 1 238 ? -17.946 -2.926 20.847 1.00 90.38 238 LEU A O 1
ATOM 1854 N N . PRO A 1 239 ? -19.844 -1.972 20.060 1.00 84.38 239 PRO A N 1
ATOM 1855 C CA . PRO A 1 239 ? -20.702 -2.521 21.101 1.00 84.38 239 PRO A CA 1
ATOM 1856 C C . PRO A 1 239 ? -20.746 -4.049 20.983 1.00 84.38 239 PRO A C 1
ATOM 1858 O O . PRO A 1 239 ? -20.851 -4.604 19.885 1.00 84.38 239 PRO A O 1
ATOM 1861 N N . THR A 1 240 ? -20.643 -4.748 22.111 1.00 79.50 240 THR A N 1
ATOM 1862 C CA . THR A 1 240 ? -20.759 -6.211 22.135 1.00 79.50 240 THR A CA 1
ATOM 1863 C C . THR A 1 240 ? -22.204 -6.624 21.879 1.00 79.50 240 THR A C 1
ATOM 1865 O O . THR A 1 240 ? -23.117 -6.044 22.460 1.00 79.50 240 THR A O 1
ATOM 1868 N N . LYS A 1 241 ? -22.414 -7.663 21.055 1.00 67.44 241 LYS A N 1
ATOM 1869 C CA . LYS A 1 241 ? -23.747 -8.161 20.645 1.00 67.44 241 LYS A CA 1
ATOM 1870 C C . LYS A 1 241 ? -24.767 -8.326 21.781 1.00 67.44 241 LYS A C 1
ATOM 1872 O O . LYS A 1 241 ? -25.955 -8.163 21.534 1.00 67.44 241 LYS A O 1
ATOM 1877 N N . SER A 1 242 ? -24.316 -8.598 23.007 1.00 57.84 242 SER A N 1
ATOM 1878 C CA . SER A 1 242 ? -25.181 -8.716 24.187 1.00 57.84 242 SER A CA 1
ATOM 1879 C C . SER A 1 242 ? -25.981 -7.451 24.519 1.00 57.84 242 SER A C 1
ATOM 1881 O O . SER A 1 242 ? -26.950 -7.546 25.257 1.00 57.84 242 SER A O 1
ATOM 1883 N N . GLU A 1 243 ? -25.589 -6.278 24.013 1.00 56.69 243 GLU A N 1
ATOM 1884 C CA . GLU A 1 243 ? -26.323 -5.020 24.224 1.00 56.69 243 GLU A CA 1
ATOM 1885 C C . GLU A 1 243 ? -27.384 -4.750 23.145 1.00 56.69 243 GLU A C 1
ATOM 1887 O O . GLU A 1 243 ? -28.225 -3.874 23.319 1.00 56.69 243 GLU A O 1
ATOM 1892 N N . THR A 1 244 ? -27.366 -5.487 22.029 1.00 54.53 244 THR A N 1
ATOM 1893 C CA . THR A 1 244 ? -28.241 -5.233 20.867 1.00 54.53 244 THR A CA 1
ATOM 1894 C C . THR A 1 244 ? -29.381 -6.235 20.696 1.00 54.53 244 THR A C 1
ATOM 1896 O O . THR A 1 244 ? -30.251 -6.003 19.861 1.00 54.53 244 THR A O 1
ATOM 1899 N N . ASP A 1 245 ? -29.418 -7.315 21.483 1.00 50.78 245 ASP A N 1
ATOM 1900 C CA . ASP A 1 245 ? -30.453 -8.360 21.374 1.00 50.78 245 ASP A CA 1
ATOM 1901 C C . ASP A 1 245 ? -31.861 -7.900 21.821 1.00 50.78 245 ASP A C 1
ATOM 1903 O O . ASP A 1 245 ? -32.829 -8.632 21.630 1.00 50.78 245 ASP A O 1
ATOM 1907 N N . ASP A 1 246 ? -32.013 -6.667 22.320 1.00 54.78 246 ASP A N 1
ATOM 1908 C CA . ASP A 1 246 ? -33.320 -6.061 22.621 1.00 54.78 246 ASP A CA 1
ATOM 1909 C C . ASP A 1 246 ? -33.946 -5.292 21.433 1.00 54.78 246 ASP A C 1
ATOM 1911 O O . ASP A 1 246 ? -35.041 -4.740 21.568 1.00 54.78 246 ASP A O 1
ATOM 1915 N N . VAL A 1 247 ? -33.303 -5.244 20.255 1.00 53.66 247 VAL A N 1
ATOM 1916 C CA . VAL A 1 247 ? -33.841 -4.532 19.077 1.00 53.66 247 VAL A CA 1
ATOM 1917 C C . VAL A 1 247 ? -33.889 -5.442 17.847 1.00 53.66 247 VAL A C 1
ATOM 1919 O O . VAL A 1 247 ? -32.930 -5.588 17.093 1.00 53.66 247 VAL A O 1
ATOM 1922 N N . ASP A 1 248 ? -35.063 -6.037 17.645 1.00 44.34 248 ASP A N 1
ATOM 1923 C CA . ASP A 1 248 ? -35.451 -6.865 16.502 1.00 44.34 248 ASP A CA 1
ATOM 1924 C C . ASP A 1 248 ? -35.363 -6.064 15.182 1.00 44.34 248 ASP A C 1
ATOM 1926 O O . ASP A 1 248 ? -36.150 -5.148 14.929 1.00 44.34 248 ASP A O 1
ATOM 1930 N N . GLY A 1 249 ? -34.366 -6.356 14.340 1.00 47.34 249 GLY A N 1
ATOM 1931 C CA . GLY A 1 249 ? -34.146 -5.631 13.085 1.00 47.34 249 GLY A CA 1
ATOM 1932 C C . GLY A 1 249 ? -33.155 -6.319 12.146 1.00 47.34 249 GLY A C 1
ATOM 1933 O O . GLY A 1 249 ? -31.942 -6.226 12.315 1.00 47.34 249 GLY A O 1
ATOM 1934 N N . GLY A 1 250 ? -33.677 -7.008 11.128 1.00 43.94 250 GLY A N 1
ATOM 1935 C CA . GLY A 1 250 ? -32.909 -7.806 10.170 1.00 43.94 250 GLY A CA 1
ATOM 1936 C C . GLY A 1 250 ? -31.824 -7.034 9.409 1.00 43.94 250 GLY A C 1
ATOM 1937 O O . GLY A 1 250 ? -32.104 -6.105 8.650 1.00 43.94 250 GLY A O 1
ATOM 1938 N N . VAL A 1 251 ? -30.574 -7.481 9.545 1.00 44.41 251 VAL A N 1
ATOM 1939 C CA . VAL A 1 251 ? -29.433 -6.984 8.765 1.00 44.41 251 VAL A CA 1
ATOM 1940 C C . VAL A 1 251 ? -29.289 -7.831 7.503 1.00 44.41 251 VAL A C 1
ATOM 1942 O O . VAL A 1 251 ? -28.771 -8.945 7.532 1.00 44.41 251 VAL A O 1
ATOM 1945 N N . GLY A 1 252 ? -29.764 -7.299 6.376 1.00 41.66 252 GLY A N 1
ATOM 1946 C CA . GLY A 1 252 ? -29.516 -7.871 5.056 1.00 41.66 252 GLY A CA 1
ATOM 1947 C C . GLY A 1 252 ? -28.051 -7.698 4.654 1.00 41.66 252 GLY A C 1
ATOM 1948 O O . GLY A 1 252 ? -27.544 -6.578 4.594 1.00 41.66 252 GLY A O 1
ATOM 1949 N N . THR A 1 253 ? -27.375 -8.800 4.340 1.00 38.75 253 THR A N 1
ATOM 1950 C CA . THR A 1 253 ? -26.060 -8.807 3.690 1.00 38.75 253 THR A CA 1
ATOM 1951 C C . THR A 1 253 ? -26.178 -8.152 2.313 1.00 38.75 253 THR A C 1
ATOM 1953 O O . THR A 1 253 ? -26.686 -8.761 1.372 1.00 38.75 253 THR A O 1
ATOM 1956 N N . ARG A 1 254 ? -25.761 -6.887 2.187 1.00 43.62 254 ARG A N 1
ATOM 1957 C CA . ARG A 1 254 ? -25.693 -6.182 0.899 1.00 43.62 254 ARG A CA 1
ATOM 1958 C C . ARG A 1 254 ? -24.322 -6.393 0.265 1.00 43.62 254 ARG A C 1
ATOM 1960 O O . ARG A 1 254 ? -23.303 -6.104 0.886 1.00 43.62 254 ARG A O 1
ATOM 1967 N N . SER A 1 255 ? -24.316 -6.863 -0.980 1.00 38.66 255 SER A N 1
ATOM 1968 C CA . SER A 1 255 ? -23.116 -6.967 -1.812 1.00 38.66 255 SER A CA 1
ATOM 1969 C C . SER A 1 255 ? -22.441 -5.598 -1.980 1.00 38.66 255 SER A C 1
ATOM 1971 O O . SER A 1 255 ? -23.139 -4.581 -2.066 1.00 38.66 255 SER A O 1
ATOM 1973 N N . PRO A 1 256 ? -21.100 -5.537 -2.051 1.00 40.81 256 PRO A N 1
ATOM 1974 C CA . PRO A 1 256 ? -20.391 -4.281 -2.235 1.00 40.81 256 PRO A CA 1
ATOM 1975 C C . PRO A 1 256 ? -20.684 -3.717 -3.630 1.00 40.81 256 PRO A C 1
ATOM 1977 O O . PRO A 1 256 ? -20.279 -4.278 -4.643 1.00 40.81 256 PRO A O 1
ATOM 1980 N N . ILE A 1 257 ? -21.403 -2.596 -3.677 1.00 42.97 257 ILE A N 1
ATOM 1981 C CA . ILE A 1 257 ? -21.566 -1.791 -4.889 1.00 42.97 257 ILE A CA 1
ATOM 1982 C C . ILE A 1 257 ? -20.225 -1.093 -5.149 1.00 42.97 257 ILE A C 1
ATOM 1984 O O . ILE A 1 257 ? -19.708 -0.398 -4.272 1.00 42.97 257 ILE A O 1
ATOM 1988 N N . LEU A 1 258 ? -19.657 -1.302 -6.339 1.00 40.28 258 LEU A N 1
ATOM 1989 C CA . LEU A 1 258 ? -18.481 -0.586 -6.840 1.00 40.28 258 LEU A CA 1
ATOM 1990 C C . LEU A 1 258 ? -18.691 0.941 -6.720 1.00 40.28 258 LEU A C 1
ATOM 1992 O O . LEU A 1 258 ? -19.691 1.443 -7.239 1.00 40.28 258 LEU A O 1
ATOM 1996 N N . PRO A 1 259 ? -17.790 1.704 -6.072 1.00 40.22 259 PRO A N 1
ATOM 1997 C CA . PRO A 1 259 ? -17.913 3.158 -6.012 1.00 40.22 259 PRO A CA 1
ATOM 1998 C C . PRO A 1 259 ? -17.779 3.804 -7.401 1.00 40.22 259 PRO A C 1
ATOM 2000 O O . PRO A 1 259 ? -16.899 3.440 -8.180 1.00 40.22 259 PRO A O 1
ATOM 2003 N N . GLY A 1 260 ? -18.604 4.816 -7.693 1.00 37.62 260 GLY A N 1
ATOM 2004 C CA . GLY A 1 260 ? -18.663 5.507 -8.995 1.00 37.62 260 GLY A CA 1
ATOM 2005 C C . GLY A 1 260 ? -17.423 6.323 -9.400 1.00 37.62 260 GLY A C 1
ATOM 2006 O O . GLY A 1 260 ? -17.380 6.853 -10.504 1.00 37.62 260 GLY A O 1
ATOM 2007 N N . TRP A 1 261 ? -16.400 6.405 -8.547 1.00 48.00 261 TRP A N 1
ATOM 2008 C CA . TRP A 1 261 ? -15.128 7.096 -8.802 1.00 48.00 261 TRP A CA 1
ATOM 2009 C C . TRP A 1 261 ? -14.012 6.145 -9.255 1.00 48.00 261 TRP A C 1
ATOM 2011 O O . TRP A 1 261 ? -12.830 6.473 -9.194 1.00 48.00 261 TRP A O 1
ATOM 2021 N N . PHE A 1 262 ? -14.380 4.981 -9.799 1.00 40.59 262 PHE A N 1
ATOM 2022 C CA . PHE A 1 262 ? -13.512 4.107 -10.594 1.00 40.59 262 PHE A CA 1
ATOM 2023 C C . PHE A 1 262 ? -13.066 4.779 -11.920 1.00 40.59 262 PHE A C 1
ATOM 2025 O O . PHE A 1 262 ? -13.061 4.163 -12.979 1.00 40.59 262 P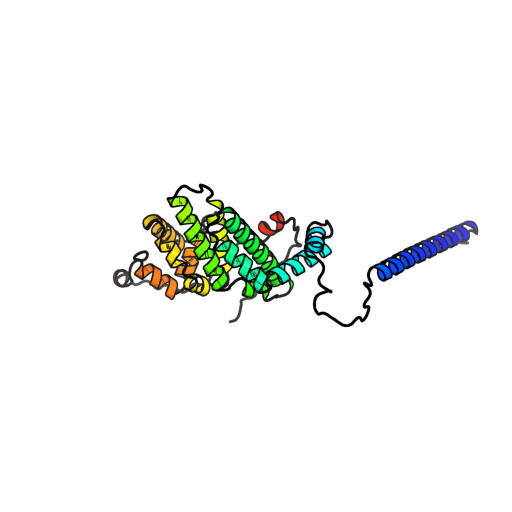HE A O 1
ATOM 2032 N N . ARG A 1 263 ? -12.673 6.059 -11.898 1.00 45.47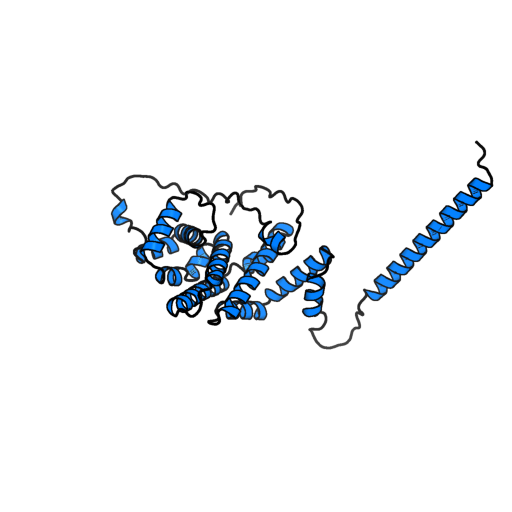 263 ARG A N 1
ATOM 2033 C CA . ARG A 1 263 ? -11.836 6.671 -12.931 1.00 45.47 263 ARG A CA 1
ATOM 2034 C C . ARG A 1 263 ? -10.394 6.489 -12.491 1.00 45.47 263 ARG A C 1
ATOM 2036 O O . ARG A 1 263 ? -9.821 7.341 -11.828 1.00 45.47 263 ARG A O 1
ATOM 2043 N N . GLY A 1 264 ? -9.782 5.382 -12.904 1.00 42.59 264 GLY A N 1
ATOM 2044 C CA . GLY A 1 264 ? -8.337 5.153 -12.770 1.00 42.59 264 GLY A CA 1
ATOM 2045 C C . GLY A 1 264 ? -7.456 6.137 -13.559 1.00 42.59 264 GLY A C 1
ATOM 2046 O O . GLY A 1 264 ? -6.284 5.847 -13.765 1.00 42.59 264 GLY A O 1
ATOM 2047 N N . TYR A 1 265 ? -8.004 7.266 -14.016 1.00 39.06 265 TYR A N 1
ATOM 2048 C CA . TYR A 1 265 ? -7.329 8.229 -14.877 1.00 39.06 265 TYR A CA 1
ATOM 2049 C C . TYR A 1 265 ? -6.466 9.223 -14.101 1.00 39.06 265 TYR A C 1
ATOM 2051 O O . TYR A 1 265 ? -5.380 9.524 -14.568 1.00 39.06 265 TYR A O 1
ATOM 2059 N N . GLU A 1 266 ? -6.843 9.655 -12.894 1.00 46.69 266 GLU A N 1
ATOM 2060 C CA . GLU A 1 266 ? -6.078 10.700 -12.183 1.00 46.69 266 GLU A CA 1
ATOM 2061 C C . GLU A 1 266 ? -4.654 10.243 -11.793 1.00 46.69 266 GLU A C 1
ATOM 2063 O O . GLU A 1 266 ? -3.690 11.006 -11.882 1.00 46.69 266 GLU A O 1
ATOM 2068 N N . ASP A 1 267 ? -4.485 8.963 -11.438 1.00 46.44 267 ASP A N 1
ATOM 2069 C CA . ASP A 1 267 ? -3.171 8.381 -11.119 1.00 46.44 267 ASP A CA 1
ATOM 2070 C C . ASP A 1 267 ? -2.328 8.075 -12.377 1.00 46.44 267 ASP A C 1
ATOM 2072 O O . ASP A 1 267 ? -1.097 8.042 -12.302 1.00 46.44 267 ASP A O 1
ATOM 2076 N N . LEU A 1 268 ? -2.972 7.858 -13.531 1.00 45.53 268 LEU A N 1
ATOM 2077 C CA . LEU A 1 268 ? -2.3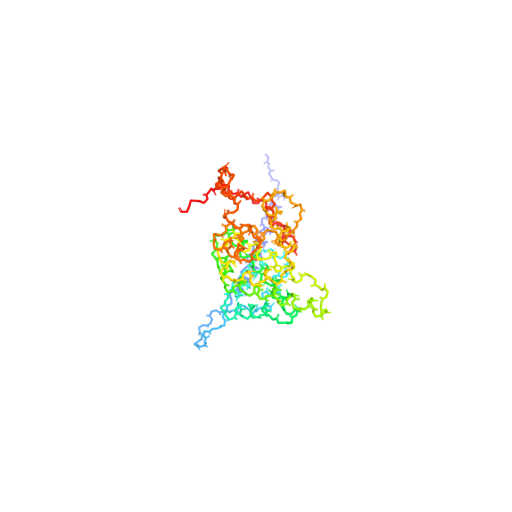22 7.640 -14.831 1.00 45.53 268 LEU A CA 1
ATOM 2078 C C . LEU A 1 268 ? -1.934 8.974 -15.495 1.00 45.53 268 LEU A C 1
ATOM 2080 O O . LEU A 1 268 ? -0.829 9.093 -16.027 1.00 45.53 268 LEU A O 1
ATOM 2084 N N . GLU A 1 269 ? -2.760 10.012 -15.367 1.00 46.84 269 GLU A N 1
ATOM 2085 C CA . GLU A 1 269 ? -2.463 11.386 -15.788 1.00 46.84 269 GLU A CA 1
ATOM 2086 C C . GLU A 1 269 ? -1.258 11.955 -15.025 1.00 46.84 269 GLU A C 1
ATOM 2088 O O . GLU A 1 269 ? -0.371 12.559 -15.632 1.00 46.84 269 GLU A O 1
ATOM 2093 N N . MET A 1 270 ? -1.125 11.662 -13.721 1.00 41.41 270 MET A N 1
ATOM 2094 C CA . MET A 1 270 ? 0.089 11.994 -12.953 1.00 41.41 270 MET A CA 1
ATOM 2095 C C . MET A 1 270 ? 1.362 11.289 -13.457 1.00 41.41 270 MET A C 1
ATOM 2097 O O . MET A 1 270 ? 2.472 11.727 -13.148 1.00 41.41 270 MET A O 1
ATOM 2101 N N . LEU A 1 271 ? 1.221 10.211 -14.231 1.00 45.06 271 LEU A N 1
ATOM 2102 C CA . LEU A 1 271 ? 2.311 9.502 -14.904 1.00 45.06 271 LEU A CA 1
ATOM 2103 C C . LEU A 1 271 ? 2.434 9.877 -16.399 1.00 45.06 271 LEU A C 1
ATOM 2105 O O . LEU A 1 271 ? 3.271 9.304 -17.098 1.00 45.06 271 LEU A O 1
ATOM 2109 N N . GLY A 1 272 ? 1.648 10.841 -16.895 1.00 35.62 272 GLY A N 1
ATOM 2110 C CA . GLY A 1 272 ? 1.667 11.288 -18.293 1.00 35.62 272 GLY A CA 1
ATOM 2111 C C . GLY A 1 272 ? 1.030 10.298 -19.278 1.00 35.62 272 GLY A C 1
ATOM 2112 O O . GLY A 1 272 ? 1.502 10.168 -20.416 1.00 35.62 272 GLY A O 1
ATOM 2113 N N . PHE A 1 273 ? 0.015 9.553 -18.834 1.00 43.53 273 PHE A N 1
ATOM 2114 C CA . PHE A 1 273 ? -0.773 8.643 -19.662 1.00 43.53 273 PHE A CA 1
ATOM 2115 C C . PHE A 1 273 ? -2.113 9.277 -20.056 1.00 43.53 273 PHE A C 1
ATOM 2117 O O . PHE A 1 273 ? -3.034 9.314 -19.247 1.00 43.53 273 PHE A O 1
ATOM 2124 N N . ASP A 1 274 ? -2.245 9.668 -21.324 1.00 40.19 274 ASP A N 1
ATOM 2125 C CA . ASP A 1 274 ? -3.548 9.851 -21.971 1.00 40.19 274 ASP A CA 1
ATOM 2126 C C . ASP A 1 274 ? -4.007 8.476 -22.487 1.00 40.19 274 ASP A C 1
ATOM 2128 O O . ASP A 1 274 ? -3.487 7.966 -23.481 1.00 40.19 274 ASP A O 1
ATOM 2132 N N . GLY A 1 275 ? -4.901 7.803 -21.757 1.00 42.53 275 GLY A N 1
ATOM 2133 C CA . GLY A 1 275 ? -5.433 6.489 -22.149 1.00 42.53 275 GLY A CA 1
ATOM 2134 C C . GLY A 1 275 ? -6.670 6.598 -23.059 1.00 42.53 275 GLY A C 1
ATOM 2135 O O . GLY A 1 275 ? -7.469 7.513 -22.859 1.00 42.53 275 GLY A O 1
ATOM 2136 N N . PRO A 1 276 ? -6.894 5.671 -24.016 1.00 35.22 276 PRO A N 1
ATOM 2137 C CA . PRO A 1 276 ? -8.137 5.626 -24.798 1.00 35.22 276 PRO A CA 1
ATOM 2138 C C . PRO A 1 276 ? -9.341 5.348 -23.885 1.00 35.22 276 PRO A C 1
ATOM 2140 O O . PRO A 1 276 ? -9.175 4.666 -22.879 1.00 35.22 276 PRO A O 1
ATOM 2143 N N . GLU A 1 277 ? -10.539 5.851 -24.213 1.00 35.84 277 GLU A N 1
ATOM 2144 C CA . GLU A 1 277 ? -11.785 5.559 -23.478 1.00 35.84 277 GLU A CA 1
ATOM 2145 C C . GLU A 1 277 ? -12.038 4.042 -23.422 1.00 35.84 277 GLU A C 1
ATOM 2147 O O . GLU A 1 277 ? -12.556 3.443 -24.365 1.00 35.84 277 GLU A O 1
ATOM 2152 N N . VAL A 1 278 ? -11.670 3.399 -22.311 1.00 39.19 278 VAL A N 1
ATOM 2153 C CA . VAL A 1 278 ? -11.964 1.982 -22.078 1.00 39.19 278 VAL A CA 1
ATOM 2154 C C . VAL A 1 278 ? -13.340 1.869 -21.434 1.00 39.19 278 VAL A C 1
ATOM 2156 O O . VAL A 1 278 ? -13.558 2.272 -20.291 1.00 39.19 278 VAL A O 1
ATOM 2159 N N . THR A 1 279 ? -14.287 1.297 -22.171 1.00 33.03 279 THR A N 1
ATOM 2160 C CA . THR A 1 279 ? -15.599 0.917 -21.642 1.00 33.03 279 THR A CA 1
ATOM 2161 C C . THR A 1 279 ? -15.424 -0.329 -20.772 1.00 33.03 279 THR A C 1
ATOM 2163 O O . THR A 1 279 ? -15.091 -1.395 -21.282 1.00 33.03 279 THR A O 1
ATOM 2166 N N . ILE A 1 280 ? -15.614 -0.209 -19.456 1.00 34.09 280 ILE A N 1
ATOM 2167 C CA . ILE A 1 280 ? -15.527 -1.350 -18.533 1.00 34.09 280 ILE A CA 1
ATOM 2168 C C . ILE A 1 280 ? -16.750 -2.256 -18.768 1.00 34.09 280 ILE A C 1
ATOM 2170 O O . ILE A 1 280 ? -17.880 -1.787 -18.598 1.00 34.09 280 ILE A O 1
ATOM 2174 N N . PRO A 1 281 ? -16.586 -3.536 -19.147 1.00 31.23 281 PRO A N 1
ATOM 2175 C CA . PRO A 1 281 ? -17.715 -4.447 -19.254 1.00 31.23 281 PRO A CA 1
ATOM 2176 C C . PRO A 1 281 ? -18.260 -4.772 -17.855 1.00 31.23 281 PRO A C 1
ATOM 2178 O O . PRO A 1 281 ? -17.567 -5.339 -17.013 1.00 31.23 281 PRO A O 1
ATOM 2181 N N . ASN A 1 282 ? -19.529 -4.429 -17.619 1.00 32.28 282 ASN A N 1
ATOM 2182 C CA . ASN A 1 282 ? -20.316 -4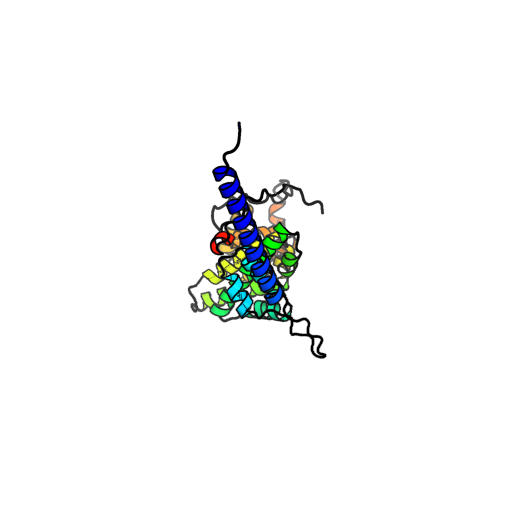.914 -16.485 1.00 32.28 282 ASN A CA 1
ATOM 2183 C C . ASN A 1 282 ? -20.553 -6.423 -16.655 1.00 32.28 282 ASN A C 1
ATOM 2185 O O . ASN A 1 282 ? -21.574 -6.827 -17.212 1.00 32.28 282 ASN A O 1
ATOM 2189 N N . GLN A 1 283 ? -19.630 -7.264 -16.193 1.00 30.81 283 GLN A N 1
ATOM 2190 C CA . GLN A 1 283 ? -19.934 -8.671 -15.944 1.00 30.81 283 GLN A CA 1
ATOM 2191 C C . GLN A 1 283 ? -19.810 -8.979 -14.449 1.00 30.81 283 GLN A C 1
ATOM 2193 O O . GLN A 1 283 ? -18.806 -8.614 -13.834 1.00 30.81 283 GLN A O 1
ATOM 2198 N N . PRO A 1 284 ? -20.831 -9.605 -13.837 1.00 32.28 284 PRO A N 1
ATOM 2199 C CA . PRO A 1 284 ? -20.729 -10.084 -12.469 1.00 32.28 284 PRO A CA 1
ATOM 2200 C C . PRO A 1 284 ? -19.704 -11.222 -12.405 1.00 32.28 284 PRO A C 1
ATOM 2202 O O . PRO A 1 284 ? -19.725 -12.135 -13.227 1.00 32.28 284 PRO A O 1
ATOM 2205 N N . PHE A 1 285 ? -18.807 -11.155 -11.423 1.00 32.97 285 PHE A N 1
ATOM 2206 C CA . PHE A 1 285 ? -17.925 -12.263 -11.073 1.00 32.97 285 PHE A CA 1
ATOM 2207 C C . PHE A 1 285 ? -18.779 -13.405 -10.503 1.00 32.97 285 PHE A C 1
ATOM 2209 O O . PHE A 1 285 ? -19.339 -13.265 -9.416 1.00 32.97 285 PHE A O 1
ATOM 2216 N N . GLU A 1 286 ? -18.895 -14.514 -11.231 1.00 28.19 286 GLU A N 1
ATOM 2217 C CA . GLU A 1 286 ? -19.317 -15.790 -10.649 1.00 28.19 286 GLU A CA 1
ATOM 2218 C C . GLU A 1 286 ? -18.095 -16.410 -9.948 1.00 28.19 286 GLU A C 1
ATOM 2220 O O . GLU A 1 286 ? -17.046 -16.594 -10.570 1.00 28.19 286 GLU A O 1
ATOM 2225 N N . LEU A 1 287 ? -18.219 -16.623 -8.633 1.00 34.22 287 LEU A N 1
ATOM 2226 C CA . LEU A 1 287 ? -17.261 -17.342 -7.782 1.00 34.22 287 LEU A CA 1
ATOM 2227 C C . LEU A 1 287 ? -17.447 -18.855 -7.915 1.00 34.22 287 LEU A C 1
ATOM 2229 O O . LEU A 1 287 ? -18.622 -19.289 -7.928 1.00 34.22 287 LEU A O 1
#

Secondary structure (DSSP, 8-state):
----HHHHHHHHHHHHHHHHHHHHHHHHHHHHHHHHS---------TT-----HHHHHHHTTSS-HHHHHHHHHHHHHHHTSHHHHHHHHHHHT-SSHHHHHHHHHHHHHHHHHHHHHHHHH--THHHHHSSHHHHHHHHHHHHHHHHHHHTTS---THHHHHHHHHHHHHHHH-HHHHHHTTHHHHHTTS-HHHHHHHHHHHHH----SS--HHHHHHHHHHTSHHHHHHHHHTTSS--GGGTTTS---------PPPTT--THHHHHTTT---------------

Radius of gyration: 28.11 Å; Cα contacts (8 Å, |Δi|>4): 208; chains: 1; bounding box: 65×38×102 Å

Mean predicted aligned error: 14.2 Å

Solvent-accessible surface area (backbone atoms only — not comparable to full-atom values): 16760 Å² total; per-residue (Å²): 136,84,81,50,76,67,55,56,50,52,51,51,52,51,52,52,51,51,52,50,53,52,49,52,51,52,51,52,50,50,56,48,50,61,70,67,56,70,79,86,71,90,66,90,82,70,98,76,79,90,61,81,52,67,68,59,33,56,53,39,44,70,43,91,53,64,68,56,15,51,52,26,47,51,52,51,46,55,53,45,66,35,66,73,51,35,51,52,40,42,51,31,20,46,36,86,48,65,69,53,16,40,51,26,48,50,52,51,50,52,46,49,54,52,23,48,50,42,27,74,76,71,66,42,69,56,45,63,74,56,64,34,46,70,48,40,29,20,45,37,44,29,43,44,42,50,49,56,33,45,79,68,67,74,47,86,69,60,62,52,44,54,55,40,35,44,50,50,35,61,40,31,75,79,38,41,65,39,40,50,75,26,42,43,61,68,44,58,71,73,47,60,66,66,62,50,36,54,35,48,53,48,42,72,63,62,71,85,66,99,58,90,55,33,66,30,57,38,48,39,44,35,56,75,31,73,69,35,34,50,53,35,34,77,68,68,63,40,84,58,70,88,78,51,78,88,59,94,72,90,81,74,90,72,79,86,76,81,67,93,76,78,61,76,51,68,74,32,46,76,71,74,46,90,73,80,93,75,81,79,81,93,68,86,85,83,130

Organism: NCBI:txid1160509

Sequence (287 aa):
MTISNNDKLTIAAGFALLAVAAYTTHKQLAAFRDRCIVGTETGKGTEGSDTIELDTLATIAKGPNYDLRNAALKIISQRAFSGTAYDALLAQIRSKNATNRVKGVRTLRCLHSLALYDFLDQGSGNIQHICTVQTCKALVKALINCRSERDQRLSEDQRGERETLYLLWRLAYWQREVLVQAGIMDYIKLLDKELVKESIEQALGRKQTDGAETLIDVLAFVLDVPNGRKQLEEAGLLPTKSETDDVDGGVGTRSPILPGWFRGYEDLEMLGFDGPEVTIPNQPFEL

pLDDT: mean 77.38, std 20.51, range [28.19, 98.19]

Foldseek 3Di:
DDQDPVNVVVVVVVVVVVVVVVVVVVVVVVVVVVVVCPDPPDDDDDPDPPDDDLVNLVVQLPDPDPVSVLVSLVSVLVVCLPDVNVVVLLVQCLDLDLVSNLVSLVVLVSSLLSQVVCCQPPVDPSNVSCLALSNLLSLLSSLVSVLVCVVVVVDPPCVSNLSSLVVLLVSCVVPLVSNVSSPNVVNVLSDDLVVLLVLCVCLVVPPPDPDPPSSSSNLVSLCVDPSSVVSCVVSVSDPDVVVVPVDDDDDDDDDDDDDPPPPSVVVVVVSVDPDDPDDDDPDDDDD